Protein AF-A0A849XXN2-F1 (afdb_monomer_lite)

InterPro domains:
  IPR032237 CRISPR-associated endonuclease Cas9, PAM-interacting domain [PF16595] (24-196)

Structure (mmCIF, N/CA/C/O backbone):
data_AF-A0A849XXN2-F1
#
_entry.id   AF-A0A849XXN2-F1
#
loop_
_atom_site.group_PDB
_atom_site.id
_atom_site.type_symbol
_atom_site.label_atom_id
_atom_site.label_alt_id
_atom_site.label_comp_id
_atom_site.label_asym_id
_atom_site.label_entity_id
_atom_site.label_seq_id
_atom_site.pdbx_PDB_ins_code
_atom_site.Cartn_x
_atom_site.Cartn_y
_atom_site.Cartn_z
_atom_site.occupancy
_atom_site.B_iso_or_equiv
_atom_site.auth_seq_id
_atom_site.auth_comp_id
_atom_site.auth_asym_id
_atom_site.auth_atom_id
_atom_site.pdbx_PDB_model_num
ATOM 1 N N . MET A 1 1 ? 19.546 -16.921 -34.824 1.00 61.75 1 MET A N 1
ATOM 2 C CA . MET A 1 1 ? 19.049 -15.583 -34.427 1.00 61.75 1 MET A CA 1
ATOM 3 C C . MET A 1 1 ? 17.523 -15.488 -34.439 1.00 61.75 1 MET A C 1
ATOM 5 O O . MET A 1 1 ? 16.969 -14.993 -33.470 1.00 61.75 1 MET A O 1
ATOM 9 N N . GLU A 1 2 ? 16.822 -16.029 -35.441 1.00 82.00 2 GLU A N 1
ATOM 10 C CA . GLU A 1 2 ? 15.349 -15.945 -35.571 1.00 82.00 2 GLU A CA 1
ATOM 11 C C . GLU A 1 2 ? 14.544 -16.446 -34.351 1.00 82.00 2 GLU A C 1
ATOM 13 O O . GLU A 1 2 ? 13.592 -15.800 -33.917 1.00 82.00 2 GLU A O 1
ATOM 18 N N . ARG A 1 3 ? 14.968 -17.552 -33.721 1.00 85.38 3 ARG A N 1
ATOM 19 C CA . ARG A 1 3 ? 14.304 -18.099 -32.518 1.00 85.38 3 ARG A CA 1
ATOM 20 C C . ARG A 1 3 ? 14.292 -17.123 -31.336 1.00 85.38 3 ARG A C 1
ATOM 22 O O . ARG A 1 3 ? 13.335 -17.127 -30.570 1.00 85.38 3 ARG A O 1
ATOM 29 N N . ILE A 1 4 ? 15.331 -16.295 -31.203 1.00 85.06 4 ILE A N 1
ATOM 30 C CA . ILE A 1 4 ? 15.455 -15.312 -30.118 1.00 85.06 4 ILE A CA 1
ATOM 31 C C . ILE A 1 4 ? 14.491 -14.151 -30.367 1.00 85.06 4 ILE A C 1
ATOM 33 O O . ILE A 1 4 ? 13.692 -13.835 -29.492 1.00 85.06 4 ILE A O 1
ATOM 37 N N . TYR A 1 5 ? 14.478 -13.590 -31.581 1.00 83.44 5 TYR A N 1
ATOM 38 C CA . TYR A 1 5 ? 13.528 -12.533 -31.952 1.00 83.44 5 TYR A CA 1
ATOM 39 C C . TYR A 1 5 ? 12.073 -12.980 -31.791 1.00 83.44 5 TYR A C 1
ATOM 41 O O . TYR A 1 5 ? 11.246 -12.237 -31.267 1.00 83.44 5 TYR A O 1
ATOM 49 N N . ARG A 1 6 ? 11.768 -14.230 -32.157 1.00 84.31 6 ARG A N 1
ATOM 50 C CA . ARG A 1 6 ? 10.434 -14.803 -31.967 1.00 84.31 6 ARG A CA 1
ATOM 51 C C . ARG A 1 6 ? 10.048 -14.928 -30.491 1.00 84.31 6 ARG A C 1
ATOM 53 O O . ARG A 1 6 ? 8.906 -14.635 -30.152 1.00 84.31 6 ARG A O 1
ATOM 60 N N . ALA A 1 7 ? 10.975 -15.346 -29.627 1.00 85.06 7 ALA A N 1
ATOM 61 C CA . ALA A 1 7 ? 10.732 -15.442 -28.188 1.00 85.06 7 ALA A CA 1
ATOM 62 C C . ALA A 1 7 ? 10.530 -14.057 -27.547 1.00 85.06 7 ALA A C 1
ATOM 64 O O . ALA A 1 7 ? 9.624 -13.883 -26.736 1.00 85.06 7 ALA A O 1
ATOM 65 N N . CYS A 1 8 ? 11.312 -13.053 -27.960 1.00 81.25 8 CYS A N 1
ATOM 66 C CA . CYS A 1 8 ? 11.157 -1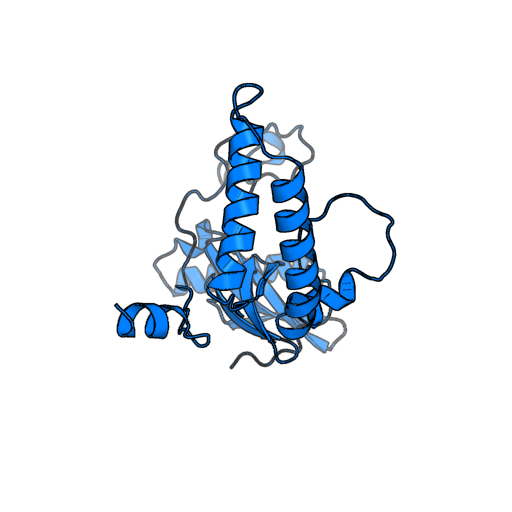1.668 -27.504 1.00 81.25 8 CYS A CA 1
ATOM 67 C C . CYS A 1 8 ? 9.832 -11.024 -27.951 1.00 81.25 8 CYS A C 1
ATOM 69 O O . CYS A 1 8 ? 9.369 -10.090 -27.306 1.00 81.25 8 CYS A O 1
ATOM 71 N N . GLY A 1 9 ? 9.206 -11.521 -29.023 1.00 82.81 9 GLY A N 1
ATOM 72 C CA . GLY A 1 9 ? 7.916 -11.035 -29.522 1.00 82.81 9 GLY A CA 1
ATOM 73 C C . GLY A 1 9 ? 6.676 -11.618 -28.827 1.00 82.81 9 GLY A C 1
ATOM 74 O O . GLY A 1 9 ? 5.551 -11.295 -29.217 1.00 82.81 9 GLY A O 1
ATOM 75 N N . TRP A 1 10 ? 6.824 -12.500 -27.833 1.00 86.44 10 TRP A N 1
ATOM 76 C CA . TRP A 1 10 ? 5.678 -13.082 -27.129 1.00 86.44 10 TRP A CA 1
ATOM 77 C C . TRP A 1 10 ? 4.970 -12.059 -26.237 1.00 86.44 10 TRP A C 1
ATOM 79 O O . TRP A 1 10 ? 5.531 -11.542 -25.278 1.00 86.44 10 TRP A O 1
ATOM 89 N N . LYS A 1 11 ? 3.686 -11.814 -26.524 1.00 82.62 11 LYS A N 1
ATOM 90 C CA . LYS A 1 11 ? 2.865 -10.814 -25.817 1.00 82.62 11 LYS A CA 1
ATOM 91 C C . LYS A 1 11 ? 2.275 -11.313 -24.492 1.00 82.62 11 LYS A C 1
ATOM 93 O O . LYS A 1 11 ? 1.879 -10.502 -23.663 1.00 82.62 11 LYS A O 1
ATOM 98 N N . ASN A 1 12 ? 2.184 -12.630 -24.294 1.00 82.56 12 ASN A N 1
ATOM 99 C CA . ASN A 1 12 ? 1.579 -13.233 -23.106 1.00 82.56 12 ASN A CA 1
ATOM 100 C C . ASN A 1 12 ? 2.657 -13.816 -22.186 1.00 82.56 12 ASN A C 1
ATOM 102 O O . ASN A 1 12 ? 2.921 -15.019 -22.193 1.00 82.56 12 ASN A O 1
ATOM 106 N N . LEU A 1 13 ? 3.313 -12.938 -21.430 1.00 84.06 13 LEU A N 1
ATOM 107 C CA . LEU A 1 13 ? 4.331 -13.316 -20.456 1.00 84.06 13 LEU A CA 1
ATOM 108 C C . LEU A 1 13 ? 3.699 -13.490 -19.075 1.00 84.06 13 LEU A C 1
ATOM 110 O O . LEU A 1 13 ? 2.887 -12.678 -18.627 1.00 84.06 13 LEU A O 1
ATOM 114 N N . ARG A 1 14 ? 4.106 -14.545 -18.365 1.00 84.06 14 ARG A N 1
ATOM 115 C CA . ARG A 1 14 ? 3.697 -14.749 -16.975 1.00 84.06 14 ARG A CA 1
ATOM 116 C C . ARG A 1 14 ? 4.481 -13.798 -16.080 1.00 84.06 14 ARG A C 1
ATOM 118 O O . ARG A 1 14 ? 5.618 -14.084 -15.718 1.00 84.06 14 ARG A O 1
ATOM 125 N N . VAL A 1 15 ? 3.847 -12.697 -15.690 1.00 84.88 15 VAL A N 1
ATOM 126 C CA . VAL A 1 15 ? 4.413 -11.751 -14.725 1.00 84.88 15 VAL A CA 1
ATOM 127 C C . VAL A 1 15 ? 3.694 -11.858 -13.394 1.00 84.88 15 VAL A C 1
ATOM 129 O O . VAL A 1 15 ? 2.468 -11.808 -13.311 1.00 84.88 15 VAL A O 1
ATOM 132 N N . THR A 1 16 ? 4.484 -12.027 -12.341 1.00 88.06 16 THR A N 1
ATOM 133 C CA . THR A 1 16 ? 4.011 -12.189 -10.969 1.00 88.06 16 THR A CA 1
ATOM 134 C C . THR A 1 16 ? 4.686 -11.172 -10.069 1.00 88.06 16 THR A C 1
ATOM 136 O O . THR A 1 16 ? 5.881 -10.918 -10.199 1.00 88.06 16 THR A O 1
ATOM 139 N N . TYR A 1 17 ? 3.930 -10.635 -9.117 1.00 88.88 17 TYR A N 1
ATOM 140 C CA . TYR A 1 17 ? 4.455 -9.764 -8.074 1.00 88.88 17 TYR A CA 1
ATOM 141 C C . TYR A 1 17 ? 4.550 -10.559 -6.780 1.00 88.88 17 TYR A C 1
ATOM 143 O O . TYR A 1 17 ? 3.561 -11.149 -6.347 1.00 88.88 17 TYR A O 1
ATOM 151 N N . ALA A 1 18 ? 5.731 -10.572 -6.165 1.00 92.69 18 ALA A N 1
ATOM 152 C CA . ALA A 1 18 ? 5.893 -11.178 -4.854 1.00 92.69 18 ALA A CA 1
ATOM 153 C C . ALA A 1 18 ? 5.044 -10.404 -3.837 1.00 92.69 18 ALA A C 1
ATOM 155 O O . ALA A 1 18 ? 5.127 -9.170 -3.759 1.00 92.69 18 ALA A O 1
ATOM 156 N N . ALA A 1 19 ? 4.211 -11.134 -3.098 1.00 93.62 19 ALA A N 1
ATOM 157 C CA . ALA A 1 19 ? 3.472 -10.595 -1.971 1.00 93.62 19 ALA A CA 1
ATOM 158 C C . ALA A 1 19 ? 4.397 -10.546 -0.753 1.00 93.62 19 ALA A C 1
ATOM 160 O O . ALA A 1 19 ? 5.114 -11.508 -0.487 1.00 93.62 19 ALA A O 1
ATOM 161 N N . PHE A 1 20 ? 4.409 -9.424 -0.042 1.00 91.69 20 PHE A N 1
ATOM 162 C CA . PHE A 1 20 ? 5.363 -9.210 1.043 1.00 91.69 20 PHE A CA 1
ATOM 163 C C . PHE A 1 20 ? 4.790 -8.325 2.147 1.00 91.69 20 PHE A C 1
ATOM 165 O O . PHE A 1 20 ? 3.720 -7.724 2.003 1.00 91.69 20 PHE A O 1
ATOM 172 N N . GLU A 1 21 ? 5.530 -8.251 3.247 1.00 89.31 21 GLU A N 1
ATOM 173 C CA . GLU A 1 21 ? 5.278 -7.338 4.357 1.00 89.31 21 GLU A CA 1
ATOM 174 C C . GLU A 1 21 ? 6.402 -6.323 4.434 1.00 89.31 21 GLU A C 1
ATOM 176 O O . GLU A 1 21 ? 7.573 -6.678 4.290 1.00 89.31 21 GLU A O 1
ATOM 181 N N . ASP A 1 22 ? 6.051 -5.061 4.665 1.00 84.31 22 ASP A N 1
ATOM 182 C CA . ASP A 1 22 ? 7.050 -4.037 4.934 1.00 84.31 22 ASP A CA 1
ATOM 183 C C . ASP A 1 22 ? 7.639 -4.297 6.334 1.00 84.31 22 ASP A C 1
ATOM 185 O O . ASP A 1 22 ? 7.056 -3.949 7.362 1.00 84.31 22 ASP A O 1
ATOM 189 N N . GLY A 1 23 ? 8.804 -4.944 6.371 1.00 77.94 23 GLY A N 1
ATOM 190 C CA . GLY A 1 23 ? 9.663 -5.013 7.549 1.00 77.94 23 GLY A CA 1
ATOM 191 C C . GLY A 1 23 ? 10.576 -3.788 7.599 1.00 77.94 23 GLY A C 1
ATOM 192 O O . GLY A 1 23 ? 11.178 -3.421 6.591 1.00 77.94 23 GLY A O 1
ATOM 193 N N . GLY A 1 24 ? 10.685 -3.128 8.752 1.00 82.88 24 GLY A N 1
ATOM 194 C CA . GLY A 1 24 ? 11.563 -1.968 8.894 1.00 82.88 24 GLY A CA 1
ATOM 195 C C . GLY A 1 24 ? 11.234 -1.087 10.093 1.00 82.88 24 GLY A C 1
ATOM 196 O O . GLY A 1 24 ? 10.637 -1.530 11.073 1.00 82.88 24 GLY A O 1
ATOM 197 N N . ALA A 1 25 ? 11.638 0.182 10.009 1.00 87.25 25 ALA A N 1
ATOM 198 C CA . ALA A 1 25 ? 11.369 1.175 11.044 1.00 87.25 25 ALA A CA 1
ATOM 199 C C . ALA A 1 25 ? 9.859 1.366 11.255 1.00 87.25 25 ALA A C 1
ATOM 201 O O . ALA A 1 25 ? 9.103 1.411 10.288 1.00 87.25 25 ALA A O 1
ATOM 202 N N . PHE A 1 26 ? 9.427 1.531 12.507 1.00 88.50 26 PHE A N 1
ATOM 203 C CA . PHE A 1 26 ? 8.009 1.698 12.865 1.00 88.50 26 PHE A CA 1
ATOM 204 C C . PHE A 1 26 ? 7.442 3.094 12.545 1.00 88.50 26 PHE A C 1
ATOM 206 O O . PHE A 1 26 ? 6.228 3.274 12.425 1.00 88.50 26 PHE A O 1
ATOM 213 N N . TRP A 1 27 ? 8.315 4.091 12.430 1.00 89.25 27 TRP A N 1
ATOM 214 C CA . TRP A 1 27 ? 7.989 5.489 12.145 1.00 89.25 27 TRP A CA 1
ATOM 215 C C . TRP A 1 27 ? 9.249 6.234 11.693 1.00 89.25 27 TRP A C 1
ATOM 217 O O . TRP A 1 27 ? 10.362 5.704 11.778 1.00 89.25 27 TRP A O 1
ATOM 227 N N . LYS A 1 28 ? 9.095 7.477 11.220 1.00 88.62 28 LYS A N 1
ATOM 228 C CA . LYS A 1 28 ? 10.251 8.344 10.948 1.00 88.62 28 LYS A CA 1
ATOM 229 C C . LYS A 1 28 ? 10.949 8.708 12.258 1.00 88.62 28 LYS A C 1
ATOM 231 O O . LYS A 1 28 ? 10.291 9.113 13.209 1.00 88.62 28 LYS A O 1
ATOM 236 N N . GLN A 1 29 ? 12.277 8.604 12.286 1.00 87.88 29 GLN A N 1
ATOM 237 C CA . GLN A 1 29 ? 13.087 8.822 13.495 1.00 87.88 29 GLN A CA 1
ATOM 238 C C . GLN A 1 29 ? 13.136 10.283 13.967 1.00 87.88 29 GLN A C 1
ATOM 240 O O . GLN A 1 29 ? 13.532 10.542 15.099 1.00 87.88 29 GLN A O 1
ATOM 245 N N . THR A 1 30 ? 12.739 11.242 13.129 1.00 89.62 30 THR A N 1
ATOM 246 C CA . THR A 1 30 ? 12.684 12.656 13.512 1.00 89.62 30 THR A CA 1
ATOM 247 C C . THR A 1 30 ? 11.649 12.867 14.617 1.00 89.62 30 THR A C 1
ATOM 249 O O . THR A 1 30 ? 10.472 12.547 14.439 1.00 89.62 30 THR A O 1
ATOM 252 N N . ILE A 1 31 ? 12.100 13.417 15.745 1.00 88.12 31 ILE A N 1
ATOM 253 C CA . ILE A 1 31 ? 11.241 13.802 16.865 1.00 88.12 31 ILE A CA 1
ATOM 254 C C . ILE A 1 31 ? 10.740 15.220 16.613 1.00 88.12 31 ILE A C 1
ATOM 256 O O . ILE A 1 31 ? 11.531 16.137 16.395 1.00 88.12 31 ILE A O 1
ATOM 260 N N . TYR A 1 32 ? 9.426 15.388 16.660 1.00 90.44 32 TYR A N 1
ATOM 261 C CA . TYR A 1 32 ? 8.759 16.664 16.453 1.00 90.44 32 TYR A CA 1
ATOM 262 C C . TYR A 1 32 ? 8.313 17.272 17.776 1.00 90.44 32 TYR A C 1
ATOM 264 O O . TYR A 1 32 ? 7.981 16.564 18.728 1.00 90.44 32 TYR A O 1
ATOM 272 N N . SER A 1 33 ? 8.296 18.604 17.818 1.00 88.00 33 SER A N 1
ATOM 273 C CA . SER A 1 33 ? 7.833 19.360 18.978 1.00 88.00 33 SER A CA 1
ATOM 274 C C . SER A 1 33 ? 6.319 19.191 19.173 1.00 88.00 33 SER A C 1
ATOM 276 O O . SER A 1 33 ? 5.580 19.218 18.189 1.00 88.00 33 SER A O 1
ATOM 278 N N . PRO A 1 34 ? 5.822 19.137 20.421 1.00 87.00 34 PRO A N 1
ATOM 279 C CA . PRO A 1 34 ? 4.383 19.108 20.709 1.00 87.00 34 PRO A CA 1
ATOM 280 C C . PRO A 1 34 ? 3.631 20.359 20.230 1.00 87.00 34 PRO A C 1
ATOM 282 O O . PRO A 1 34 ? 2.408 20.359 20.139 1.00 87.00 34 PRO A O 1
ATOM 285 N N . ARG A 1 35 ? 4.355 21.440 19.910 1.00 83.38 35 ARG A N 1
ATOM 286 C CA . ARG A 1 35 ? 3.777 22.669 19.345 1.00 83.38 35 ARG A CA 1
ATOM 287 C C . ARG A 1 35 ? 3.309 22.496 17.898 1.00 83.38 35 ARG A C 1
ATOM 289 O O . ARG A 1 35 ? 2.549 23.328 17.402 1.00 83.38 35 ARG A O 1
ATOM 296 N N . GLU A 1 36 ? 3.757 21.452 17.205 1.00 77.88 36 GLU A N 1
ATOM 297 C CA . GLU A 1 36 ? 3.281 21.155 15.860 1.00 77.88 36 GLU A CA 1
ATOM 298 C C . GLU A 1 36 ? 1.873 20.550 15.890 1.00 77.88 36 GLU A C 1
ATOM 300 O O . GLU A 1 36 ? 1.585 19.628 16.645 1.00 77.88 36 GLU A O 1
ATOM 305 N N . LYS A 1 37 ? 0.985 21.024 15.006 1.00 68.69 37 LYS A N 1
ATOM 306 C CA . LYS A 1 37 ? -0.427 20.592 14.928 1.00 68.69 37 LYS A CA 1
ATOM 307 C C . LYS A 1 37 ? -0.627 19.198 14.302 1.00 68.69 37 LYS A C 1
ATOM 309 O O . LYS A 1 37 ? -1.672 18.936 13.705 1.00 68.69 37 LYS A O 1
ATOM 314 N N . SER A 1 38 ? 0.366 18.316 14.362 1.00 73.75 38 SER A N 1
ATOM 315 C CA . SER A 1 38 ? 0.310 16.992 13.737 1.00 73.75 38 SER A CA 1
ATOM 316 C C . SER A 1 38 ? -0.062 15.903 14.753 1.00 73.75 38 SER A C 1
ATOM 318 O O . SER A 1 38 ? 0.146 16.046 15.954 1.00 73.75 38 SER A O 1
ATOM 320 N N . LYS A 1 39 ? -0.663 14.799 14.283 1.00 80.75 39 LYS A N 1
ATOM 321 C CA . LYS A 1 39 ? -0.890 13.618 15.131 1.00 80.75 39 LYS A CA 1
ATOM 322 C C . LYS A 1 39 ? 0.451 12.926 15.366 1.00 80.75 39 LYS A C 1
ATOM 324 O O . LYS A 1 39 ? 0.938 12.230 14.474 1.00 80.75 39 LYS A O 1
ATOM 329 N N . LEU A 1 40 ? 1.021 13.139 16.547 1.00 86.00 40 LEU A N 1
ATOM 330 C CA . LEU A 1 40 ? 2.298 12.568 16.960 1.00 86.00 40 LEU A CA 1
ATOM 331 C C . LEU A 1 40 ? 2.101 11.253 17.718 1.00 86.00 40 LEU A C 1
ATOM 333 O O . LEU A 1 40 ? 1.127 11.062 18.444 1.00 86.00 40 LEU A O 1
ATOM 337 N N . ILE A 1 41 ? 3.046 10.340 17.530 1.00 86.50 41 ILE A N 1
ATOM 338 C CA . ILE A 1 41 ? 3.144 9.074 18.253 1.00 86.50 41 ILE A CA 1
ATOM 339 C C . ILE A 1 41 ? 4.050 9.313 19.456 1.00 86.50 41 ILE A C 1
ATOM 341 O O . ILE A 1 41 ? 5.188 9.753 19.287 1.00 86.50 41 ILE A O 1
ATOM 345 N N . ALA A 1 42 ? 3.557 9.015 20.655 1.00 86.81 42 ALA A N 1
ATOM 346 C CA . ALA A 1 42 ? 4.312 9.186 21.891 1.00 86.81 42 ALA A CA 1
ATOM 347 C C . ALA A 1 42 ? 5.642 8.414 21.859 1.00 86.81 42 ALA A C 1
ATOM 349 O O . ALA A 1 42 ? 5.701 7.258 21.436 1.00 86.81 42 ALA A O 1
ATOM 350 N N . THR A 1 43 ? 6.710 9.053 22.340 1.00 86.69 43 THR A N 1
ATOM 351 C CA . THR A 1 43 ? 8.056 8.458 22.382 1.00 86.69 43 THR A CA 1
ATOM 352 C C . THR A 1 43 ? 8.123 7.257 23.325 1.00 86.69 43 THR A C 1
ATOM 354 O O . THR A 1 43 ? 8.860 6.306 23.069 1.00 86.69 43 THR A O 1
ATOM 357 N N . LYS A 1 44 ? 7.365 7.307 24.426 1.00 86.94 44 LYS A N 1
ATOM 358 C CA . LYS A 1 44 ? 7.240 6.247 25.433 1.00 86.94 44 LYS A CA 1
ATOM 359 C C . LYS A 1 44 ? 5.827 6.251 26.016 1.00 86.94 44 LYS A C 1
ATOM 361 O O . LYS A 1 44 ? 5.127 7.253 25.916 1.00 86.94 44 LYS A O 1
ATOM 366 N N . SER A 1 45 ? 5.423 5.156 26.656 1.00 83.00 45 SER A N 1
ATOM 367 C CA . SER A 1 45 ? 4.093 5.023 27.271 1.00 83.00 45 SER A CA 1
ATOM 368 C C . SER A 1 45 ? 3.841 6.008 28.418 1.00 83.00 45 SER A C 1
ATOM 370 O O . SER A 1 45 ? 2.706 6.424 28.613 1.00 83.00 45 SER A O 1
ATOM 372 N N . ASP A 1 46 ? 4.883 6.395 29.157 1.00 90.19 46 ASP A N 1
ATOM 373 C CA . ASP A 1 46 ? 4.844 7.368 30.259 1.00 90.19 46 ASP A CA 1
ATOM 374 C C . ASP A 1 46 ? 4.921 8.830 29.786 1.00 90.19 46 ASP A C 1
ATOM 376 O O . ASP A 1 46 ? 4.742 9.749 30.582 1.00 90.19 46 ASP A O 1
ATOM 380 N N . ARG A 1 47 ? 5.199 9.067 28.496 1.00 87.69 47 ARG A N 1
ATOM 381 C CA . ARG A 1 47 ? 5.444 10.405 27.943 1.00 87.69 47 ARG A CA 1
ATOM 382 C C . ARG A 1 47 ? 4.411 10.746 26.872 1.00 87.69 47 ARG A C 1
ATOM 384 O O . ARG A 1 47 ? 4.625 10.397 25.708 1.00 87.69 47 ARG A O 1
ATOM 391 N N . PRO A 1 48 ? 3.314 11.433 27.240 1.00 86.31 48 PRO A N 1
ATOM 392 C CA . PRO A 1 48 ? 2.278 11.815 26.291 1.00 86.31 48 PRO A CA 1
ATOM 393 C C . PRO A 1 48 ? 2.830 12.763 25.222 1.00 86.31 48 PRO A C 1
ATOM 395 O O . PRO A 1 48 ? 3.647 13.650 25.504 1.00 86.31 48 PRO A O 1
ATOM 398 N N . ALA A 1 49 ? 2.370 12.572 23.986 1.00 87.38 49 ALA A N 1
ATOM 399 C CA . ALA A 1 49 ? 2.877 13.311 22.836 1.00 87.38 49 ALA A CA 1
ATOM 400 C C . ALA A 1 49 ? 2.480 14.793 22.867 1.00 87.38 49 ALA A C 1
ATOM 402 O O . ALA A 1 49 ? 3.163 15.623 22.277 1.00 87.38 49 ALA A O 1
ATOM 403 N N . GLU A 1 50 ? 1.414 15.137 23.591 1.00 86.94 50 GLU A N 1
ATOM 404 C CA . GLU A 1 50 ? 0.916 16.503 23.753 1.00 86.94 50 GLU A CA 1
ATOM 405 C C . GLU A 1 50 ? 1.875 17.395 24.557 1.00 86.94 50 GLU A C 1
ATOM 407 O O . GLU A 1 50 ? 1.892 18.607 24.361 1.00 86.94 50 GLU A O 1
ATOM 412 N N . ILE A 1 51 ? 2.681 16.807 25.451 1.00 88.31 51 ILE A N 1
ATOM 413 C CA . ILE A 1 51 ? 3.604 17.541 26.336 1.00 88.31 51 ILE A CA 1
ATOM 414 C C . ILE A 1 51 ? 5.050 17.413 25.860 1.00 88.31 51 ILE A C 1
ATOM 416 O O . ILE A 1 51 ? 5.810 18.377 25.934 1.00 88.31 51 ILE A O 1
ATOM 420 N N . TYR A 1 52 ? 5.436 16.232 25.371 1.00 88.19 52 TYR A N 1
ATOM 421 C CA . TYR A 1 52 ? 6.827 15.911 25.031 1.00 88.19 52 TYR A CA 1
ATOM 422 C C . TYR A 1 52 ? 7.095 15.820 23.528 1.00 88.19 52 TYR A C 1
ATOM 424 O O . TYR A 1 52 ? 8.245 15.657 23.123 1.00 88.19 52 TYR A O 1
ATOM 432 N N . GLY A 1 53 ? 6.058 15.938 22.699 1.00 89.56 53 GLY A N 1
ATOM 433 C CA . GLY A 1 53 ? 6.165 15.695 21.270 1.00 89.56 53 GLY A CA 1
ATOM 434 C C . GLY A 1 53 ? 6.302 14.211 20.964 1.00 89.56 53 GLY A C 1
ATOM 435 O O . GLY A 1 53 ? 6.020 13.345 21.795 1.00 89.56 53 GLY A O 1
ATOM 436 N N . GLY A 1 54 ? 6.731 13.896 19.749 1.00 91.00 54 GLY A N 1
ATOM 437 C CA . GL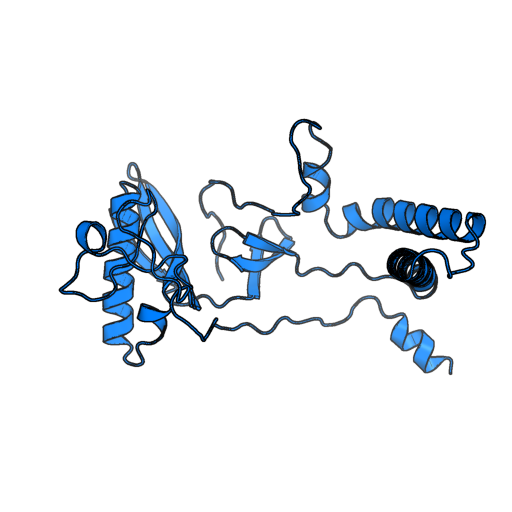Y A 1 54 ? 6.785 12.506 19.336 1.00 91.00 54 GLY A CA 1
ATOM 438 C C . GLY A 1 54 ? 7.172 12.299 17.888 1.00 91.00 54 GLY A C 1
ATOM 439 O O . GLY A 1 54 ? 7.635 13.205 17.196 1.00 91.00 54 GLY A O 1
ATOM 440 N N . TYR A 1 55 ? 6.974 11.070 17.438 1.00 90.38 55 TYR A N 1
ATOM 441 C CA . TYR A 1 55 ? 7.292 10.659 16.083 1.00 90.38 55 TYR A CA 1
ATOM 442 C C . TYR A 1 55 ? 6.125 10.904 15.136 1.00 90.38 55 TYR A C 1
ATOM 444 O O . TYR A 1 55 ? 4.959 10.914 15.532 1.00 90.38 55 TYR A O 1
ATOM 452 N N . SER A 1 56 ? 6.440 11.050 13.853 1.00 86.06 56 SER A N 1
ATOM 453 C CA . SER A 1 56 ? 5.443 11.149 12.791 1.00 86.06 56 SER A CA 1
ATOM 454 C C . SER A 1 56 ? 5.564 9.985 11.810 1.00 86.06 56 SER A C 1
ATOM 456 O O . SER A 1 56 ? 6.532 9.223 11.818 1.00 86.06 56 SER A O 1
ATOM 458 N N . SER A 1 57 ? 4.587 9.882 10.906 1.00 83.38 57 SER A N 1
ATOM 459 C CA . SER A 1 57 ? 4.614 8.942 9.777 1.00 83.38 57 SER A CA 1
ATOM 460 C C . SER A 1 57 ? 4.724 7.475 10.214 1.00 83.38 57 SER A C 1
ATOM 462 O O . SER A 1 57 ? 5.727 6.817 9.943 1.00 83.38 57 SER A O 1
ATOM 464 N N . GLN A 1 58 ? 3.682 6.969 10.882 1.00 86.06 58 GLN A N 1
ATOM 465 C CA . GLN A 1 58 ? 3.564 5.546 11.212 1.00 86.06 58 GLN A CA 1
ATOM 466 C C . GLN A 1 58 ? 3.728 4.687 9.953 1.00 86.06 58 GLN A C 1
ATOM 468 O O . GLN A 1 58 ? 3.100 4.960 8.927 1.00 86.06 58 GLN A O 1
ATOM 473 N N . THR A 1 59 ? 4.560 3.654 10.040 1.00 88.38 59 THR A N 1
ATOM 474 C CA . THR A 1 59 ? 4.706 2.659 8.979 1.00 88.38 59 THR A CA 1
ATOM 475 C C . THR A 1 59 ? 3.759 1.489 9.217 1.00 88.38 59 THR A C 1
ATOM 477 O O . THR A 1 59 ? 3.410 1.138 10.351 1.00 88.38 59 THR A O 1
ATOM 480 N N . PHE A 1 60 ? 3.325 0.885 8.118 1.00 89.94 60 PHE A N 1
ATOM 481 C CA . PHE A 1 60 ? 2.389 -0.228 8.122 1.00 89.94 60 PHE A CA 1
ATOM 482 C C . PHE A 1 60 ? 3.040 -1.417 7.431 1.00 89.94 60 PHE A C 1
ATOM 484 O O . PHE A 1 60 ? 3.610 -1.242 6.359 1.00 89.94 60 PHE A O 1
ATOM 491 N N . ALA A 1 61 ? 2.962 -2.597 8.043 1.00 91.19 61 ALA A N 1
ATOM 492 C CA . ALA A 1 61 ? 3.620 -3.797 7.528 1.00 91.19 61 ALA A CA 1
ATOM 493 C C . ALA A 1 61 ? 2.756 -4.523 6.490 1.00 91.19 61 ALA A C 1
ATOM 495 O O . ALA A 1 61 ? 3.224 -4.926 5.426 1.00 91.19 61 ALA A O 1
ATOM 496 N N . ASN A 1 62 ? 1.476 -4.689 6.808 1.00 92.25 62 ASN A N 1
ATOM 497 C CA . ASN A 1 62 ? 0.485 -5.392 6.006 1.00 92.25 62 ASN A CA 1
ATOM 498 C C . ASN A 1 62 ? -0.904 -4.767 6.231 1.00 92.25 62 ASN A C 1
ATOM 500 O O . ASN A 1 62 ? -1.043 -3.723 6.876 1.00 92.25 62 ASN A O 1
ATOM 504 N N . PHE A 1 63 ? -1.937 -5.373 5.657 1.00 94.12 63 PHE A N 1
ATOM 505 C CA . PHE A 1 63 ? -3.318 -4.910 5.739 1.00 94.12 63 PHE A CA 1
ATOM 506 C C . PHE A 1 63 ? -4.222 -5.966 6.366 1.00 94.12 63 PHE A C 1
ATOM 508 O O . PHE A 1 63 ? -3.864 -7.139 6.466 1.00 94.12 63 PHE A O 1
ATOM 515 N N . PHE A 1 64 ? -5.420 -5.551 6.755 1.00 94.94 64 PHE A N 1
ATOM 516 C CA . PHE A 1 64 ? -6.445 -6.428 7.301 1.00 94.94 64 PHE A CA 1
ATOM 517 C C . PHE A 1 64 ? -7.843 -5.940 6.908 1.00 94.94 64 PHE A C 1
ATOM 519 O O . PHE A 1 64 ? -8.046 -4.781 6.533 1.00 94.94 64 PHE A O 1
ATOM 526 N N . VAL A 1 65 ? -8.819 -6.840 6.993 1.00 94.50 65 VAL A N 1
ATOM 527 C CA . VAL A 1 65 ? -10.230 -6.569 6.701 1.00 94.50 65 VAL A CA 1
ATOM 528 C C . VAL A 1 65 ? -11.046 -6.812 7.956 1.00 94.50 65 VAL A C 1
ATOM 530 O O . VAL A 1 65 ? -10.968 -7.885 8.560 1.00 94.50 65 VAL A O 1
ATOM 533 N N . TYR A 1 66 ? -11.859 -5.832 8.332 1.00 94.69 66 TYR A N 1
ATOM 534 C CA . TYR A 1 66 ? -12.733 -5.912 9.495 1.00 94.69 66 TYR A CA 1
ATOM 535 C C . TYR A 1 66 ? -14.154 -5.471 9.160 1.00 94.69 66 TYR A C 1
ATOM 537 O O . TYR A 1 66 ? -14.394 -4.693 8.240 1.00 94.69 66 TYR A O 1
ATOM 545 N N . GLU A 1 67 ? -15.108 -6.002 9.908 1.00 94.62 67 GLU A N 1
ATOM 546 C CA . GLU A 1 67 ? -16.529 -5.752 9.743 1.00 94.62 67 GLU A CA 1
ATOM 547 C C . GLU A 1 67 ? -17.002 -4.729 10.776 1.00 94.62 67 GLU A C 1
ATOM 549 O O . GLU A 1 67 ? -16.705 -4.818 11.974 1.00 94.62 67 GLU A O 1
ATOM 554 N N . VAL A 1 68 ? -17.765 -3.752 10.299 1.00 95.31 68 VAL A N 1
ATOM 555 C CA . VAL A 1 68 ? -18.377 -2.705 11.112 1.00 95.31 68 VAL A CA 1
ATOM 556 C C . VAL A 1 68 ? -19.861 -2.604 10.811 1.00 95.31 68 VAL A C 1
ATOM 558 O O . VAL A 1 68 ? -20.324 -2.909 9.717 1.00 95.31 68 VAL A O 1
ATOM 561 N N . MET A 1 69 ? -20.623 -2.127 11.783 1.00 92.44 69 MET A N 1
ATOM 562 C CA . MET A 1 69 ? -22.031 -1.814 11.636 1.00 92.44 69 MET A CA 1
ATOM 563 C C . MET A 1 69 ? -22.197 -0.297 11.564 1.00 92.44 69 MET A C 1
ATOM 565 O O . MET A 1 69 ? -21.864 0.432 12.505 1.00 92.44 69 MET A O 1
ATOM 569 N N . LYS A 1 70 ? -22.746 0.170 10.443 1.00 90.81 70 LYS A N 1
ATOM 570 C CA . LYS A 1 70 ? -23.068 1.574 10.187 1.00 90.81 70 LYS A CA 1
ATOM 571 C C . LYS A 1 70 ? -24.545 1.682 9.845 1.00 90.81 70 LYS A C 1
ATOM 573 O O . LYS A 1 70 ? -24.998 1.068 8.888 1.00 90.81 70 LYS A O 1
ATOM 578 N N . LYS A 1 71 ? -25.308 2.458 10.624 1.00 87.38 71 LYS A N 1
ATOM 579 C CA . LYS A 1 71 ? -26.760 2.647 10.414 1.00 87.38 71 LYS A CA 1
ATOM 580 C C . LYS A 1 71 ? -27.517 1.317 10.202 1.00 87.38 71 LYS A C 1
ATOM 582 O O . LYS A 1 71 ? -28.320 1.203 9.288 1.00 87.38 71 LYS A O 1
ATOM 587 N N . LYS A 1 72 ? -27.237 0.312 11.044 1.00 87.38 72 LYS A N 1
ATOM 588 C CA . LYS A 1 72 ? -27.801 -1.058 10.991 1.00 87.38 72 LYS A CA 1
ATOM 589 C C . LYS A 1 72 ? -27.379 -1.927 9.791 1.00 87.38 72 LYS A C 1
ATOM 591 O O . LYS A 1 72 ? -27.793 -3.077 9.729 1.00 87.38 72 LYS A O 1
ATOM 596 N N . VAL A 1 73 ? -26.516 -1.441 8.899 1.00 92.12 73 VAL A N 1
ATOM 597 C CA . VAL A 1 73 ? -25.959 -2.226 7.786 1.00 92.12 73 VAL A CA 1
ATOM 598 C C . VAL A 1 73 ? -24.532 -2.654 8.123 1.00 92.12 73 VAL A C 1
ATOM 600 O O . VAL A 1 73 ? -23.738 -1.851 8.624 1.00 92.12 73 VAL A O 1
ATOM 603 N N . LYS A 1 74 ? -24.206 -3.926 7.869 1.00 92.31 74 LYS A N 1
ATOM 604 C CA . LYS A 1 74 ? -22.840 -4.446 7.996 1.00 92.31 74 LYS A CA 1
ATOM 605 C C . LYS A 1 74 ? -22.019 -4.001 6.786 1.00 92.31 74 LYS A C 1
ATOM 607 O O . LYS A 1 74 ? -22.466 -4.133 5.653 1.00 92.31 74 LYS A O 1
ATOM 612 N N . GLN A 1 75 ? -20.843 -3.440 7.029 1.00 92.44 75 GLN A N 1
ATOM 613 C CA . GLN A 1 75 ? -19.912 -2.981 6.003 1.00 92.44 75 GLN A CA 1
ATOM 614 C C . GLN A 1 75 ? -18.520 -3.527 6.299 1.00 92.44 75 GLN A C 1
ATOM 616 O O . GLN A 1 75 ? -18.093 -3.569 7.454 1.00 92.44 75 GLN A O 1
ATOM 621 N N . LEU A 1 76 ? -17.793 -3.896 5.249 1.00 92.06 76 LEU A N 1
ATOM 622 C CA . LEU A 1 76 ? -16.383 -4.241 5.351 1.00 92.06 76 LEU A CA 1
ATOM 623 C C . LEU A 1 76 ? -15.526 -2.979 5.250 1.00 92.06 76 LEU A C 1
ATOM 625 O O . LEU A 1 76 ? -15.785 -2.069 4.456 1.00 92.06 76 LEU A O 1
ATOM 629 N N . ARG A 1 77 ? -14.491 -2.930 6.080 1.00 91.94 77 ARG A N 1
ATOM 630 C CA . ARG A 1 77 ? -13.480 -1.882 6.114 1.00 91.94 77 ARG A CA 1
ATOM 631 C C . ARG A 1 77 ? -12.114 -2.504 5.881 1.00 91.94 77 ARG A C 1
ATOM 633 O O . ARG A 1 77 ? -11.826 -3.604 6.350 1.00 91.94 77 ARG A O 1
ATOM 640 N N . PHE A 1 78 ? -11.287 -1.764 5.158 1.00 91.69 78 PHE A N 1
ATOM 641 C CA . PHE A 1 78 ? -9.899 -2.102 4.894 1.00 91.69 78 PHE A CA 1
ATOM 642 C C . PHE A 1 78 ? -9.013 -1.232 5.783 1.00 91.69 78 PHE A C 1
ATOM 644 O O . PHE A 1 78 ? -9.182 -0.013 5.799 1.00 91.69 78 PHE A O 1
ATOM 651 N N . GLY A 1 79 ? -8.120 -1.855 6.546 1.00 91.62 79 GLY A N 1
ATOM 652 C CA . GLY A 1 79 ? -7.212 -1.171 7.460 1.00 91.62 79 GLY A CA 1
ATOM 653 C C . GLY A 1 79 ? -5.765 -1.577 7.219 1.00 91.62 79 GLY A C 1
ATOM 654 O O . GLY A 1 79 ? -5.483 -2.677 6.746 1.00 91.62 79 GLY A O 1
ATOM 655 N N . ALA A 1 80 ? -4.842 -0.683 7.553 1.00 92.19 80 ALA A N 1
ATOM 656 C CA . ALA A 1 80 ? -3.416 -0.968 7.555 1.00 92.19 80 ALA A CA 1
ATOM 657 C C . ALA A 1 80 ? -2.971 -1.352 8.971 1.00 92.19 80 ALA A C 1
ATOM 659 O O . ALA A 1 80 ? -3.395 -0.729 9.943 1.00 92.19 80 ALA A O 1
ATOM 660 N N . VAL A 1 81 ? -2.141 -2.383 9.097 1.00 92.69 81 VAL A N 1
ATOM 661 C CA . VAL A 1 81 ? -1.631 -2.857 10.386 1.00 92.69 81 VAL A CA 1
ATOM 662 C C . VAL A 1 81 ? -0.322 -2.132 10.693 1.00 92.69 81 VAL A C 1
ATOM 664 O O . VAL A 1 81 ? 0.634 -2.241 9.916 1.00 92.69 81 VAL A O 1
ATOM 667 N N . PRO A 1 82 ? -0.237 -1.394 11.813 1.00 90.88 82 PRO A N 1
ATOM 668 C CA . PRO A 1 82 ? 1.008 -0.789 12.257 1.00 90.88 82 PRO A CA 1
ATOM 669 C C . PRO A 1 82 ? 2.132 -1.816 12.386 1.00 90.88 82 PRO A C 1
ATOM 671 O O . PRO A 1 82 ? 1.933 -2.887 12.963 1.00 90.88 82 PRO A O 1
ATOM 674 N N . ALA A 1 83 ? 3.337 -1.461 11.940 1.00 89.81 83 ALA A N 1
ATOM 675 C CA . ALA A 1 83 ? 4.499 -2.349 12.028 1.00 89.81 83 ALA A CA 1
ATOM 676 C C . ALA A 1 83 ? 4.809 -2.799 13.475 1.00 89.81 83 ALA A C 1
ATOM 678 O O . ALA A 1 83 ? 5.266 -3.916 13.697 1.00 89.81 83 ALA A O 1
ATOM 679 N N . ALA A 1 84 ? 4.477 -1.974 14.475 1.00 86.94 84 ALA A N 1
ATOM 680 C CA . ALA A 1 84 ? 4.617 -2.312 15.895 1.00 86.94 84 ALA A CA 1
ATOM 681 C C . ALA A 1 84 ? 3.668 -3.430 16.382 1.00 86.94 84 ALA A C 1
ATOM 683 O O . ALA A 1 84 ? 3.991 -4.120 17.347 1.00 86.94 84 ALA A O 1
ATOM 684 N N . ILE A 1 85 ? 2.503 -3.601 15.743 1.00 90.00 85 ILE A N 1
ATOM 685 C CA . ILE A 1 85 ? 1.585 -4.722 16.012 1.00 90.00 85 ILE A CA 1
ATOM 686 C C . ILE A 1 85 ? 2.046 -5.947 15.221 1.00 90.00 85 ILE A C 1
ATOM 688 O O . ILE A 1 85 ? 2.128 -7.037 15.774 1.00 90.00 85 ILE A O 1
ATOM 692 N N . ALA A 1 86 ? 2.411 -5.760 13.950 1.00 88.56 86 ALA A N 1
ATOM 693 C CA . ALA A 1 86 ? 2.870 -6.843 13.081 1.00 88.56 86 ALA A CA 1
ATOM 694 C C . ALA A 1 86 ? 4.186 -7.501 13.536 1.00 88.56 86 ALA A C 1
ATOM 696 O O . ALA A 1 86 ? 4.446 -8.641 13.172 1.00 88.56 86 ALA A O 1
ATOM 697 N N . SER A 1 87 ? 5.004 -6.818 14.344 1.00 86.81 87 SER A N 1
ATOM 698 C CA . SER A 1 87 ? 6.245 -7.374 14.899 1.00 86.81 87 SER A CA 1
ATOM 699 C C . SER A 1 87 ? 6.033 -8.372 16.042 1.00 86.81 87 SER A C 1
ATOM 701 O O . SER A 1 87 ? 6.994 -8.999 16.489 1.00 86.81 87 SER A O 1
ATOM 703 N N . LYS A 1 88 ? 4.802 -8.526 16.546 1.00 87.75 88 LYS A N 1
ATOM 704 C CA . LYS A 1 88 ? 4.492 -9.506 17.591 1.00 87.75 88 LYS A CA 1
ATOM 705 C C . LYS A 1 88 ? 4.499 -10.911 16.992 1.00 87.75 88 LYS A C 1
ATOM 707 O O . LYS A 1 88 ? 3.714 -11.209 16.100 1.00 87.75 88 LYS A O 1
ATOM 712 N N . SER A 1 89 ? 5.399 -11.757 17.492 1.00 80.62 89 SER A N 1
ATOM 713 C CA . SER A 1 89 ? 5.545 -13.151 17.059 1.00 80.62 89 SER A CA 1
ATOM 714 C C . SER A 1 89 ? 4.437 -14.058 17.593 1.00 80.62 89 SER A C 1
ATOM 716 O O . SER A 1 89 ? 4.072 -15.020 16.926 1.00 80.62 89 SER A O 1
ATOM 718 N N . ASP A 1 90 ? 3.914 -13.748 18.780 1.00 91.38 90 ASP A N 1
ATOM 719 C CA . ASP A 1 90 ? 2.846 -14.508 19.422 1.00 91.38 90 ASP A CA 1
ATOM 720 C C . ASP A 1 90 ? 1.480 -14.239 18.751 1.00 91.38 90 ASP A C 1
ATOM 722 O O . ASP A 1 90 ? 1.031 -13.084 18.738 1.00 91.38 90 ASP A O 1
ATOM 726 N N . PRO A 1 91 ? 0.805 -15.267 18.195 1.00 86.69 91 PRO A N 1
ATOM 727 C CA . PRO A 1 91 ? -0.460 -15.096 17.481 1.00 86.69 91 PRO A CA 1
ATOM 728 C C . PRO A 1 91 ? -1.600 -14.546 18.343 1.00 86.69 91 PRO A C 1
ATOM 730 O O . PRO A 1 91 ? -2.395 -13.739 17.855 1.00 86.69 91 PRO A O 1
ATOM 733 N N . ASP A 1 92 ? -1.683 -14.942 19.614 1.00 89.94 92 ASP A N 1
ATOM 734 C CA . ASP A 1 92 ? -2.769 -14.526 20.508 1.00 89.94 92 ASP A CA 1
ATOM 735 C C . ASP A 1 92 ? -2.632 -13.047 20.872 1.00 89.94 92 ASP A C 1
ATOM 737 O O . ASP A 1 92 ? -3.580 -12.265 20.736 1.00 89.94 92 ASP A O 1
ATOM 741 N N . THR A 1 93 ? -1.413 -12.628 21.213 1.00 90.38 93 THR A N 1
ATOM 742 C CA . THR A 1 93 ? -1.065 -11.223 21.438 1.00 90.38 93 THR A CA 1
ATOM 743 C C . THR A 1 93 ? -1.300 -10.386 20.182 1.00 90.38 93 THR A C 1
ATOM 745 O O . THR A 1 93 ? -1.848 -9.283 20.269 1.00 90.38 93 THR A O 1
ATOM 748 N N . TYR A 1 94 ? -0.915 -10.895 19.007 1.00 90.12 94 TYR A N 1
ATOM 749 C CA . TYR A 1 94 ? -1.141 -10.217 17.732 1.00 90.12 94 TYR A CA 1
ATOM 750 C C . TYR A 1 94 ? -2.635 -9.985 17.478 1.00 90.12 94 TYR A C 1
ATOM 752 O O . TYR A 1 94 ? -3.045 -8.852 17.215 1.00 90.12 94 TYR A O 1
ATOM 760 N N . ASN A 1 95 ? -3.457 -11.029 17.608 1.00 91.00 95 ASN A N 1
ATOM 761 C CA . ASN A 1 95 ? -4.894 -10.954 17.356 1.00 91.00 95 ASN A CA 1
ATOM 762 C C . ASN A 1 95 ? -5.598 -10.013 18.341 1.00 91.00 95 ASN A C 1
ATOM 764 O O . ASN A 1 95 ? -6.392 -9.171 17.916 1.00 91.00 95 ASN A O 1
ATOM 768 N N . ALA A 1 96 ? -5.259 -10.086 19.632 1.00 92.25 96 ALA A N 1
ATOM 769 C CA . ALA A 1 96 ? -5.812 -9.196 20.651 1.00 92.25 96 ALA A CA 1
ATOM 770 C C . ALA A 1 96 ? -5.468 -7.721 20.372 1.00 92.25 96 ALA A C 1
ATOM 772 O O . ALA A 1 96 ? -6.346 -6.853 20.382 1.00 92.25 96 ALA A O 1
ATOM 773 N N . MET A 1 97 ? -4.202 -7.431 20.048 1.00 92.81 97 MET A N 1
ATOM 774 C CA . MET A 1 97 ? -3.744 -6.079 19.706 1.00 92.81 97 MET A CA 1
ATOM 775 C C . MET A 1 97 ? -4.395 -5.557 18.422 1.00 92.81 97 MET A C 1
ATOM 777 O O . MET A 1 97 ? -4.795 -4.390 18.357 1.00 92.81 97 MET A O 1
ATOM 781 N N . LEU A 1 98 ? -4.538 -6.412 17.407 1.00 94.06 98 LEU A N 1
ATOM 782 C CA . LEU A 1 98 ? -5.193 -6.063 16.151 1.00 94.06 98 LEU A CA 1
ATOM 783 C C . LEU A 1 98 ? -6.679 -5.752 16.362 1.00 94.06 98 LEU A C 1
ATOM 785 O O . LEU A 1 98 ? -7.194 -4.791 15.790 1.00 94.06 98 LEU A O 1
ATOM 789 N N . GLU A 1 99 ? -7.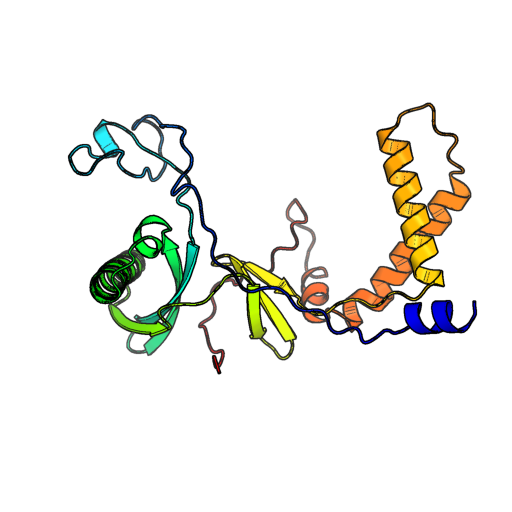367 -6.510 17.215 1.00 94.31 99 GLU A N 1
ATOM 790 C CA . GLU A 1 99 ? -8.770 -6.266 17.541 1.00 94.31 99 GLU A CA 1
ATOM 791 C C . GLU A 1 99 ? -8.960 -4.955 18.313 1.00 94.31 99 GLU A C 1
ATOM 793 O O . GLU A 1 99 ? -9.828 -4.147 17.961 1.00 94.31 99 GLU A O 1
ATOM 798 N N . MET A 1 100 ? -8.120 -4.690 19.319 1.00 94.12 100 MET A N 1
ATOM 799 C CA . MET A 1 100 ? -8.116 -3.408 20.032 1.00 94.12 100 MET A CA 1
ATOM 800 C C . MET A 1 100 ? -7.892 -2.236 19.070 1.00 94.12 100 MET A C 1
ATOM 802 O O . MET A 1 100 ? -8.602 -1.226 19.132 1.00 94.12 100 MET A O 1
ATOM 806 N N . TYR A 1 101 ? -6.950 -2.389 18.138 1.00 93.31 101 TYR A N 1
ATOM 807 C CA . TYR A 1 101 ? -6.671 -1.392 17.114 1.00 93.31 101 TYR A CA 1
ATOM 808 C C . TYR A 1 101 ? -7.868 -1.179 16.171 1.00 93.31 101 TYR A C 1
ATOM 810 O O . TYR A 1 101 ? -8.287 -0.039 15.950 1.00 93.31 101 TYR A O 1
ATOM 818 N N . ALA A 1 102 ? -8.496 -2.254 15.687 1.00 94.19 102 ALA A N 1
ATOM 819 C CA . ALA A 1 102 ? -9.682 -2.194 14.832 1.00 94.19 102 ALA A CA 1
ATOM 820 C C . ALA A 1 102 ? -10.872 -1.508 15.527 1.00 94.19 102 ALA A C 1
ATOM 822 O O . ALA A 1 102 ? -11.566 -0.683 14.922 1.00 94.19 102 ALA A O 1
ATOM 823 N N . ARG A 1 103 ? -11.079 -1.782 16.821 1.00 94.75 103 ARG A N 1
ATOM 824 C CA . ARG A 1 103 ? -12.079 -1.095 17.657 1.00 94.75 103 ARG A CA 1
ATOM 825 C C . ARG A 1 103 ? -11.781 0.404 17.771 1.00 94.75 103 ARG A C 1
ATOM 827 O O . ARG A 1 103 ? -12.704 1.212 17.663 1.00 94.75 103 ARG A O 1
ATOM 834 N N . GLY A 1 104 ? -10.511 0.787 17.929 1.00 93.12 104 GLY A N 1
ATOM 835 C CA . GLY A 1 104 ? -10.068 2.186 17.945 1.00 93.12 104 GLY A CA 1
ATOM 836 C C . GLY A 1 104 ? -10.328 2.924 16.625 1.00 93.12 104 GLY A C 1
ATOM 837 O O . GLY A 1 104 ? -10.830 4.056 16.626 1.00 93.12 104 GLY A O 1
ATOM 838 N N . LEU A 1 105 ? -10.068 2.264 15.493 1.00 91.06 105 LEU A N 1
ATOM 839 C CA . LEU A 1 105 ? -10.389 2.790 14.163 1.00 91.06 105 LEU A CA 1
ATOM 840 C C . LEU A 1 105 ? -11.901 2.976 13.979 1.00 91.06 105 LEU A C 1
ATOM 842 O O . LEU A 1 105 ? -12.344 4.049 13.565 1.00 91.06 105 LEU A O 1
ATOM 846 N N . ALA A 1 106 ? -12.704 1.973 14.346 1.00 91.94 106 ALA A N 1
ATOM 847 C CA . ALA A 1 106 ? -14.163 2.043 14.266 1.00 91.94 106 ALA A CA 1
ATOM 848 C C . ALA A 1 106 ? -14.735 3.169 15.147 1.00 91.94 106 ALA A C 1
ATOM 850 O O . ALA A 1 106 ? -15.573 3.946 14.689 1.00 91.94 106 ALA A O 1
ATOM 851 N N . LYS A 1 107 ? -14.218 3.336 16.374 1.00 93.06 107 LYS A N 1
ATOM 852 C CA . LYS A 1 107 ? -14.611 4.423 17.285 1.00 93.06 107 LYS A CA 1
ATOM 853 C C . LYS A 1 107 ? -14.322 5.799 16.684 1.00 93.06 107 LYS A C 1
ATOM 855 O O . LYS A 1 107 ? -15.181 6.677 16.726 1.00 93.06 107 LYS A O 1
ATOM 860 N N . THR A 1 108 ? -13.148 5.970 16.075 1.00 90.44 108 THR A N 1
ATOM 861 C CA . THR A 1 108 ? -12.759 7.216 15.390 1.00 90.44 108 THR A CA 1
ATOM 862 C C . THR A 1 108 ? -13.676 7.514 14.198 1.00 90.44 108 THR A C 1
ATOM 864 O O . THR A 1 108 ? -14.036 8.665 13.964 1.00 90.44 108 THR A O 1
ATOM 867 N N . ALA A 1 109 ? -14.111 6.475 13.480 1.00 88.00 109 ALA A N 1
ATOM 868 C CA . ALA A 1 109 ? -15.066 6.569 12.376 1.00 88.00 109 ALA A CA 1
ATOM 869 C C . ALA A 1 109 ? -16.540 6.696 12.822 1.00 88.00 109 ALA A C 1
ATOM 871 O O . ALA A 1 109 ? -17.413 6.852 11.967 1.00 88.00 109 ALA A O 1
ATOM 872 N N . LYS A 1 110 ? -16.828 6.658 14.134 1.00 91.38 110 LYS A N 1
ATOM 873 C CA . LYS A 1 110 ? -18.184 6.616 14.719 1.00 91.38 110 LYS A CA 1
ATOM 874 C C . LYS A 1 110 ? -19.013 5.412 14.238 1.00 91.38 110 LYS A C 1
ATOM 876 O O . LYS A 1 110 ? -20.212 5.522 13.991 1.00 91.38 110 LYS A O 1
ATOM 881 N N . GLU A 1 111 ? -18.369 4.257 14.100 1.00 92.56 111 GLU A N 1
ATOM 882 C CA . GLU A 1 111 ? -18.960 2.994 13.642 1.00 92.56 111 GLU A CA 1
ATOM 883 C C . GLU A 1 111 ? -18.812 1.913 14.725 1.00 92.56 111 GLU A C 1
ATOM 885 O O . GLU A 1 111 ? -17.883 1.948 15.534 1.00 92.56 111 GLU A O 1
ATOM 890 N N . LYS A 1 112 ? -19.734 0.941 14.770 1.00 93.38 112 LYS A N 1
ATOM 891 C CA . LYS A 1 112 ? -19.669 -0.150 15.753 1.00 93.38 112 LYS A CA 1
ATOM 892 C C . LYS A 1 112 ? -18.868 -1.313 15.175 1.00 93.38 112 LYS A C 1
ATOM 894 O O . LYS A 1 112 ? -19.273 -1.892 14.174 1.00 93.38 112 LYS A O 1
ATOM 899 N N . PHE A 1 113 ? -17.756 -1.668 15.808 1.00 94.81 113 PHE A N 1
ATOM 900 C CA . PHE A 1 113 ? -16.978 -2.852 15.440 1.00 94.81 113 PHE A CA 1
ATOM 901 C C . PHE A 1 113 ? -17.789 -4.144 15.646 1.00 94.81 113 PHE A C 1
ATOM 903 O O . PHE A 1 113 ? -18.511 -4.263 16.639 1.00 94.81 113 PHE A O 1
ATOM 910 N N . VAL A 1 114 ? -17.661 -5.094 14.713 1.00 94.56 114 VAL A N 1
ATOM 911 C CA . VAL A 1 114 ? -18.300 -6.418 14.780 1.00 94.56 114 VAL A CA 1
ATOM 912 C C . VAL A 1 114 ? -17.249 -7.510 14.964 1.00 94.56 114 VAL A C 1
ATOM 914 O O . VAL A 1 114 ? -17.266 -8.187 15.987 1.00 94.56 114 VAL A O 1
ATOM 917 N N . ARG A 1 115 ? -16.348 -7.685 13.988 1.00 94.38 115 ARG A N 1
ATOM 918 C CA . ARG A 1 115 ? -15.291 -8.711 14.003 1.00 94.38 115 ARG A CA 1
ATOM 919 C C . ARG A 1 115 ? -14.193 -8.409 12.986 1.00 94.38 115 ARG A C 1
ATOM 921 O O . ARG A 1 115 ? -14.394 -7.612 12.072 1.00 94.38 115 ARG A O 1
ATOM 928 N N . ILE A 1 116 ? -13.063 -9.100 13.092 1.00 94.38 116 ILE A N 1
ATOM 929 C CA . ILE A 1 116 ? -12.063 -9.166 12.019 1.00 94.38 116 ILE A CA 1
ATOM 930 C C . ILE A 1 116 ? -12.472 -10.285 11.055 1.00 94.38 116 ILE A C 1
ATOM 932 O O . ILE A 1 116 ? -12.805 -11.384 11.487 1.00 94.38 116 ILE A O 1
ATOM 936 N N . VAL A 1 117 ? -12.476 -9.998 9.753 1.00 94.00 117 VAL A N 1
ATOM 937 C CA . VAL A 1 117 ? -12.812 -10.973 8.700 1.00 94.00 117 VAL A CA 1
ATOM 938 C C . VAL A 1 117 ? -11.549 -11.618 8.148 1.00 94.00 117 VAL A C 1
ATOM 940 O O . VAL A 1 117 ? -11.500 -12.830 7.967 1.00 94.00 117 VAL A O 1
ATOM 943 N N . ARG A 1 118 ? -10.506 -10.816 7.907 1.00 92.38 118 ARG A N 1
ATOM 944 C CA . ARG A 1 118 ? -9.204 -11.303 7.446 1.00 92.38 118 ARG A CA 1
ATOM 945 C C . ARG A 1 118 ? -8.106 -10.543 8.168 1.00 92.38 118 ARG A C 1
ATOM 947 O O . ARG A 1 118 ? -7.930 -9.353 7.929 1.00 92.38 118 ARG A O 1
ATOM 954 N N . ALA A 1 119 ? -7.384 -11.230 9.049 1.00 90.69 119 ALA A N 1
ATOM 955 C CA . ALA A 1 119 ? -6.362 -10.608 9.890 1.00 90.69 119 ALA A CA 1
ATOM 956 C C . ALA A 1 119 ? -5.112 -10.185 9.103 1.00 90.69 119 ALA A C 1
ATOM 958 O O . ALA A 1 119 ? -4.447 -9.232 9.487 1.00 90.69 119 ALA A O 1
ATOM 959 N N . ARG A 1 120 ? -4.813 -10.870 7.989 1.00 91.50 120 ARG A N 1
ATOM 960 C CA . ARG A 1 120 ? -3.568 -10.679 7.240 1.00 91.50 120 ARG A CA 1
ATOM 961 C C . ARG A 1 120 ? -3.804 -10.644 5.733 1.00 91.50 120 ARG A C 1
ATOM 963 O O . ARG A 1 120 ? -4.261 -11.618 5.135 1.00 91.50 120 ARG A O 1
ATOM 970 N N . VAL A 1 121 ? -3.476 -9.508 5.129 1.00 92.81 121 VAL A N 1
ATOM 971 C CA . VAL A 1 121 ? -3.486 -9.245 3.688 1.00 92.81 121 VAL A CA 1
ATOM 972 C C . VAL A 1 121 ? -2.163 -8.576 3.331 1.00 92.81 121 VAL A C 1
ATOM 974 O O . VAL A 1 121 ? -1.867 -7.472 3.783 1.00 92.81 121 VAL A O 1
ATOM 977 N N . LEU A 1 122 ? -1.346 -9.258 2.535 1.00 93.38 122 LEU A N 1
ATOM 978 C CA . LEU A 1 122 ? -0.001 -8.802 2.198 1.00 93.38 122 LEU A CA 1
ATOM 979 C C . LEU A 1 122 ? -0.030 -7.662 1.176 1.00 93.38 122 LEU A C 1
ATOM 981 O O . LEU A 1 122 ? -0.965 -7.534 0.375 1.00 93.38 122 LEU A O 1
ATOM 985 N N . LYS A 1 123 ? 1.038 -6.871 1.142 1.00 91.38 123 LYS A N 1
ATOM 986 C CA . LYS A 1 123 ? 1.271 -5.927 0.050 1.00 91.38 123 LYS A CA 1
ATOM 987 C C . LYS A 1 123 ? 1.519 -6.701 -1.240 1.00 91.38 123 LYS A C 1
ATOM 989 O O . LYS A 1 123 ? 1.992 -7.832 -1.213 1.00 91.38 123 LYS A O 1
ATOM 994 N N . ASN A 1 124 ? 1.158 -6.103 -2.370 1.00 92.62 124 ASN A N 1
ATOM 995 C CA . ASN A 1 124 ? 1.103 -6.720 -3.695 1.00 92.62 124 ASN A CA 1
ATOM 996 C C . ASN A 1 124 ? 0.132 -7.901 -3.850 1.00 92.62 124 ASN A C 1
ATOM 998 O O . ASN A 1 124 ? 0.103 -8.498 -4.925 1.00 92.62 124 ASN A O 1
ATOM 1002 N N . THR A 1 125 ? -0.699 -8.212 -2.848 1.00 92.50 125 THR A N 1
ATOM 1003 C CA . THR A 1 125 ? -1.772 -9.200 -3.028 1.00 92.50 125 THR A CA 1
ATOM 1004 C C . THR A 1 125 ? -2.667 -8.767 -4.185 1.00 92.50 125 THR A C 1
ATOM 1006 O O . THR A 1 125 ? -3.067 -7.600 -4.266 1.00 92.50 125 THR A O 1
ATOM 1009 N N . MET A 1 126 ? -2.943 -9.705 -5.089 1.00 91.38 126 MET A N 1
ATOM 1010 C CA . MET A 1 126 ? -3.789 -9.463 -6.247 1.00 91.38 126 MET A CA 1
ATOM 1011 C C . MET A 1 126 ? -5.262 -9.528 -5.845 1.00 91.38 126 MET A C 1
ATOM 1013 O O . MET A 1 126 ? -5.678 -10.436 -5.133 1.00 91.38 126 MET A O 1
ATOM 1017 N N . ILE A 1 127 ? -6.034 -8.561 -6.319 1.00 88.56 127 ILE A N 1
ATOM 1018 C CA . ILE A 1 127 ? -7.478 -8.465 -6.150 1.00 88.56 127 ILE A CA 1
ATOM 1019 C C . ILE A 1 127 ? -8.121 -8.226 -7.509 1.00 88.56 127 ILE A C 1
ATOM 1021 O O . ILE A 1 127 ? -7.514 -7.625 -8.398 1.00 88.56 127 ILE A O 1
ATOM 1025 N N . GLU A 1 128 ? -9.356 -8.677 -7.658 1.00 86.88 128 GLU A N 1
ATOM 1026 C CA . GLU A 1 128 ? -10.170 -8.380 -8.826 1.00 86.88 128 GLU A CA 1
ATOM 1027 C C . GLU A 1 128 ? -11.212 -7.330 -8.454 1.00 86.88 128 GLU A C 1
ATOM 1029 O O . GLU A 1 128 ? -11.950 -7.487 -7.484 1.00 86.88 128 GLU A O 1
ATOM 1034 N N . LEU A 1 129 ? -11.238 -6.229 -9.199 1.00 81.00 129 LEU A N 1
ATOM 1035 C CA . LEU A 1 129 ? -12.209 -5.156 -9.035 1.00 81.00 129 LEU A CA 1
ATOM 1036 C C . LEU A 1 129 ? -12.737 -4.792 -10.416 1.00 81.00 129 LEU A C 1
ATOM 1038 O O . LEU A 1 129 ? -11.956 -4.511 -11.322 1.00 81.00 129 LEU A O 1
ATOM 1042 N N . TYR A 1 130 ? -14.060 -4.766 -10.574 1.00 80.19 130 TYR A N 1
ATOM 1043 C CA . TYR A 1 130 ? -14.708 -4.381 -11.834 1.00 80.19 130 TYR A CA 1
ATOM 1044 C C . TYR A 1 130 ? -14.257 -5.217 -13.054 1.00 80.19 130 TYR A C 1
ATOM 1046 O O . TYR A 1 130 ? -14.186 -4.690 -14.162 1.00 80.19 130 TYR A O 1
ATOM 1054 N N . GLY A 1 131 ? -13.919 -6.497 -12.851 1.00 80.25 131 GLY A N 1
ATOM 1055 C CA . GLY A 1 131 ? -13.408 -7.391 -13.902 1.00 80.25 131 GLY A CA 1
ATOM 1056 C C . GLY A 1 131 ? -11.944 -7.151 -14.299 1.00 80.25 131 GLY A C 1
ATOM 1057 O O . GLY A 1 131 ? -11.455 -7.752 -15.253 1.00 80.25 131 GLY A O 1
ATOM 1058 N N . GLU A 1 132 ? -11.224 -6.277 -13.587 1.00 82.62 132 GLU A N 1
ATOM 1059 C CA . GLU A 1 132 ? -9.796 -6.021 -13.782 1.00 82.62 132 GLU A CA 1
ATOM 1060 C C . GLU A 1 132 ? -8.976 -6.461 -12.565 1.00 82.62 132 GLU A C 1
ATOM 1062 O O . GLU A 1 132 ? -9.426 -6.414 -11.419 1.00 82.62 132 GLU A O 1
ATOM 1067 N N . ARG A 1 133 ? -7.725 -6.862 -12.815 1.00 86.44 133 ARG A N 1
ATOM 1068 C CA . ARG A 1 133 ? -6.794 -7.294 -11.768 1.00 86.44 133 ARG A CA 1
ATOM 1069 C C . ARG A 1 133 ? -5.906 -6.149 -11.309 1.00 86.44 133 ARG A C 1
ATOM 1071 O O . ARG A 1 133 ? -5.159 -5.557 -12.096 1.00 86.44 133 ARG A O 1
ATOM 1078 N N . PHE A 1 134 ? -5.914 -5.921 -10.006 1.00 89.00 134 PHE A N 1
ATOM 1079 C CA . PHE A 1 134 ? -5.078 -4.946 -9.327 1.00 89.00 134 PHE A CA 1
ATOM 1080 C C . PHE A 1 134 ? -4.240 -5.613 -8.248 1.00 89.00 134 PHE A C 1
ATOM 1082 O O . PHE A 1 134 ? -4.579 -6.676 -7.745 1.00 89.00 134 PHE A O 1
ATOM 1089 N N . ARG A 1 135 ? -3.148 -4.965 -7.860 1.00 90.06 135 ARG A N 1
ATOM 1090 C CA . ARG A 1 135 ? -2.363 -5.311 -6.680 1.00 90.06 135 ARG A CA 1
ATOM 1091 C C . ARG A 1 135 ? -2.521 -4.230 -5.625 1.00 90.06 135 ARG A C 1
ATOM 1093 O O . ARG A 1 135 ? -2.520 -3.037 -5.943 1.00 90.06 135 ARG A O 1
ATOM 1100 N N . ILE A 1 136 ? -2.626 -4.641 -4.370 1.00 89.88 136 ILE A N 1
ATOM 1101 C CA . ILE A 1 136 ? -2.705 -3.722 -3.234 1.00 89.88 136 ILE A CA 1
ATOM 1102 C C . ILE A 1 136 ? -1.326 -3.108 -2.996 1.00 89.88 136 ILE A C 1
ATOM 1104 O O . ILE A 1 136 ? -0.352 -3.828 -2.793 1.00 89.88 136 ILE A O 1
ATOM 1108 N N . ALA A 1 137 ? -1.230 -1.782 -2.996 1.00 86.50 137 ALA A N 1
ATOM 1109 C CA . ALA A 1 137 ? 0.029 -1.084 -2.734 1.00 86.50 137 ALA A CA 1
ATOM 1110 C C . ALA A 1 137 ? 0.021 -0.276 -1.439 1.00 86.50 137 ALA A C 1
ATOM 1112 O O . ALA A 1 137 ? 1.067 -0.090 -0.822 1.00 86.50 137 ALA A O 1
ATOM 1113 N N . GLY A 1 138 ? -1.151 0.198 -1.032 1.00 84.69 138 GLY A N 1
ATOM 1114 C CA . GLY A 1 138 ? -1.362 0.987 0.171 1.00 84.69 138 GLY A CA 1
ATOM 1115 C C . GLY A 1 138 ? -2.817 0.898 0.616 1.00 84.69 138 GLY A C 1
ATOM 1116 O O . GLY A 1 138 ? -3.664 0.396 -0.117 1.00 84.69 138 GLY A O 1
ATOM 1117 N N . GLU A 1 139 ? -3.129 1.470 1.777 1.00 82.94 139 GLU A N 1
ATOM 1118 C CA . GLU A 1 139 ? -4.483 1.437 2.358 1.00 82.94 139 GLU A CA 1
ATOM 1119 C C . GLU A 1 139 ? -5.561 1.974 1.396 1.00 82.94 139 GLU A C 1
ATOM 1121 O O . GLU A 1 139 ? -6.675 1.467 1.335 1.00 82.94 139 GLU A O 1
ATOM 1126 N N . LYS A 1 140 ? -5.216 3.001 0.611 1.00 85.38 140 LYS A N 1
ATOM 1127 C CA . LYS A 1 140 ? -6.120 3.666 -0.345 1.00 85.38 140 LYS A CA 1
ATOM 1128 C C . LYS A 1 140 ? -5.589 3.634 -1.777 1.00 85.38 140 LYS A C 1
ATOM 1130 O O . LYS A 1 140 ? -5.969 4.478 -2.589 1.00 85.38 140 LYS A O 1
ATOM 1135 N N . GLN A 1 141 ? -4.641 2.738 -2.059 1.00 83.25 141 GLN A N 1
ATOM 1136 C CA . GLN A 1 141 ? -3.892 2.723 -3.313 1.00 83.25 141 GLN A CA 1
ATOM 1137 C C . GLN A 1 141 ? -3.753 1.304 -3.853 1.00 83.25 141 GLN A C 1
ATOM 1139 O O . GLN A 1 141 ? -3.261 0.401 -3.173 1.00 83.25 141 GLN A O 1
ATOM 1144 N N . VAL A 1 142 ? -4.128 1.148 -5.116 1.00 86.94 142 VAL A N 1
ATOM 1145 C CA . VAL A 1 142 ? -3.985 -0.085 -5.886 1.00 86.94 142 VAL A CA 1
ATOM 1146 C C . VAL A 1 142 ? -3.296 0.228 -7.210 1.00 86.94 142 VAL A C 1
ATOM 1148 O O . VAL A 1 142 ? -3.434 1.335 -7.736 1.00 86.94 142 VAL A O 1
ATOM 1151 N N . TYR A 1 143 ? -2.558 -0.737 -7.750 1.00 85.62 143 TYR A N 1
ATOM 1152 C CA . TYR A 1 143 ? -1.925 -0.623 -9.065 1.00 85.62 143 TYR A CA 1
ATOM 1153 C C . TYR A 1 143 ? -2.438 -1.704 -10.007 1.00 85.62 143 TYR A C 1
ATOM 1155 O O . TYR A 1 143 ? -2.697 -2.815 -9.547 1.00 85.62 143 TYR A O 1
ATOM 1163 N N . PRO A 1 144 ? -2.577 -1.419 -11.310 1.00 85.75 144 PRO A N 1
ATOM 1164 C CA . PRO A 1 144 ? -2.937 -2.448 -12.274 1.00 85.75 144 PRO A CA 1
ATOM 1165 C C . PRO A 1 144 ? -1.853 -3.532 -12.324 1.00 85.75 144 PRO A C 1
ATOM 1167 O O . PRO A 1 144 ? -0.663 -3.246 -12.177 1.00 85.75 144 PRO A O 1
ATOM 1170 N N . VAL A 1 145 ? -2.276 -4.779 -12.526 1.00 86.81 145 VAL A N 1
ATOM 1171 C CA . VAL A 1 145 ? -1.365 -5.921 -12.742 1.00 86.81 145 VAL A CA 1
ATOM 1172 C C . VAL A 1 145 ? -1.130 -6.165 -14.229 1.00 86.81 145 VAL A C 1
ATOM 1174 O O . VAL A 1 145 ? -0.081 -6.678 -14.613 1.00 86.81 145 VAL A O 1
ATOM 1177 N N . ARG A 1 146 ? -2.102 -5.803 -15.074 1.00 82.44 146 ARG A N 1
ATOM 1178 C CA . ARG A 1 146 ? -2.014 -6.016 -16.518 1.00 82.44 146 ARG A CA 1
ATOM 1179 C C . ARG A 1 146 ? -0.799 -5.284 -17.079 1.00 82.44 146 ARG A C 1
ATOM 1181 O O . ARG A 1 146 ? -0.560 -4.125 -16.740 1.00 82.44 146 ARG A O 1
ATOM 1188 N N . GLN A 1 147 ? -0.061 -5.959 -17.947 1.00 83.12 147 GLN A N 1
ATOM 1189 C CA . GLN A 1 147 ? 1.007 -5.350 -18.724 1.00 83.12 147 GLN A CA 1
ATOM 1190 C C . GLN A 1 147 ? 0.468 -4.890 -20.071 1.00 83.12 147 GLN A C 1
ATOM 1192 O O . GLN A 1 147 ? -0.434 -5.518 -20.624 1.00 83.12 147 GLN A O 1
ATOM 1197 N N . MET A 1 148 ? 1.039 -3.811 -20.590 1.00 85.44 148 MET A N 1
ATOM 1198 C CA . MET A 1 148 ? 0.846 -3.396 -21.970 1.00 85.44 148 MET A CA 1
ATOM 1199 C C . MET A 1 148 ? 1.984 -4.000 -22.798 1.00 85.44 148 MET A C 1
ATOM 1201 O O . MET A 1 148 ? 3.113 -3.518 -22.692 1.00 85.44 148 MET A O 1
ATOM 1205 N N . PRO A 1 149 ? 1.739 -5.076 -23.564 1.00 85.25 149 PRO A N 1
ATOM 1206 C CA . PRO A 1 149 ? 2.780 -5.664 -24.390 1.00 85.25 149 PRO A CA 1
ATOM 1207 C C . PRO A 1 149 ? 3.117 -4.710 -25.537 1.00 85.25 149 PRO A C 1
ATOM 1209 O O . PRO A 1 149 ? 2.226 -4.304 -26.288 1.00 85.25 149 PRO A O 1
ATOM 1212 N N . LEU A 1 150 ? 4.402 -4.391 -25.664 1.00 85.88 150 LEU A N 1
ATOM 1213 C CA . LEU A 1 150 ? 4.952 -3.654 -26.794 1.00 85.88 150 LEU A CA 1
ATOM 1214 C C . LEU A 1 150 ? 5.610 -4.628 -27.769 1.00 85.88 150 LEU A C 1
ATOM 1216 O O . LEU A 1 150 ? 6.276 -5.579 -27.355 1.00 85.88 150 LEU A O 1
ATOM 1220 N N . ALA A 1 151 ? 5.398 -4.406 -29.058 1.00 85.75 151 ALA A N 1
ATOM 1221 C CA . ALA A 1 151 ? 6.125 -5.088 -30.113 1.00 85.75 151 ALA A CA 1
ATOM 1222 C C . ALA A 1 151 ? 7.578 -4.577 -30.195 1.00 85.75 151 ALA A C 1
ATOM 1224 O O . ALA A 1 151 ? 7.962 -3.590 -29.566 1.00 85.75 151 ALA A O 1
ATOM 1225 N N . ILE A 1 152 ? 8.429 -5.309 -30.915 1.00 82.88 152 ILE A N 1
ATOM 1226 C CA . ILE A 1 152 ? 9.872 -5.029 -30.953 1.00 82.88 152 ILE A CA 1
ATOM 1227 C C . ILE A 1 152 ? 10.152 -3.689 -31.649 1.00 82.88 152 ILE A C 1
ATOM 1229 O O . ILE A 1 152 ? 10.975 -2.919 -31.169 1.00 82.88 152 ILE A O 1
ATOM 1233 N N . ASP A 1 153 ? 9.444 -3.404 -32.739 1.00 83.69 153 ASP A N 1
ATOM 1234 C CA . ASP A 1 153 ? 9.416 -2.121 -33.451 1.00 83.69 153 ASP A CA 1
ATOM 1235 C C . ASP A 1 153 ? 8.949 -0.971 -32.545 1.00 83.69 153 ASP A C 1
ATOM 1237 O O . ASP A 1 153 ? 9.618 0.055 -32.443 1.00 83.69 153 ASP A O 1
ATOM 1241 N N . GLU A 1 154 ? 7.871 -1.183 -31.792 1.00 87.00 154 GLU A N 1
ATOM 1242 C CA . GLU A 1 154 ? 7.349 -0.223 -30.811 1.00 87.00 154 GLU A CA 1
ATOM 1243 C C . GLU A 1 154 ? 8.363 0.087 -29.692 1.00 87.00 154 GLU A C 1
ATOM 1245 O O . GLU A 1 154 ? 8.436 1.212 -29.192 1.00 87.00 154 GLU A O 1
ATOM 1250 N N . MET A 1 155 ? 9.200 -0.887 -29.321 1.00 84.25 155 MET A N 1
ATOM 1251 C CA . MET A 1 155 ? 10.274 -0.699 -28.342 1.00 84.25 155 MET A CA 1
ATOM 1252 C C . MET A 1 155 ? 11.359 0.274 -28.835 1.00 84.25 155 MET A C 1
ATOM 1254 O O . MET A 1 155 ? 11.994 0.949 -28.022 1.00 84.25 155 MET A O 1
ATOM 1258 N N . TYR A 1 156 ? 11.577 0.389 -30.152 1.00 82.75 156 TYR A N 1
ATOM 1259 C CA . TYR A 1 156 ? 12.532 1.360 -30.700 1.00 82.75 156 TYR A CA 1
ATOM 1260 C C . TYR A 1 156 ? 12.056 2.805 -30.518 1.00 82.75 156 TYR A C 1
ATOM 1262 O O . TYR A 1 156 ? 12.893 3.674 -30.273 1.00 82.75 156 TYR A O 1
ATOM 1270 N N . LEU A 1 157 ? 10.740 3.056 -30.557 1.00 82.88 157 LEU A N 1
ATOM 1271 C CA . LEU A 1 157 ? 10.172 4.375 -30.249 1.00 82.88 157 LEU A CA 1
ATOM 1272 C C . LEU A 1 157 ? 10.480 4.771 -28.800 1.00 82.88 157 LEU A C 1
ATOM 1274 O O . LEU A 1 157 ? 10.941 5.883 -28.540 1.00 82.88 157 LEU A O 1
ATOM 1278 N N . LEU A 1 158 ? 10.318 3.831 -27.861 1.00 82.31 158 LEU A N 1
ATOM 1279 C CA . LEU A 1 158 ? 10.646 4.052 -26.450 1.00 82.31 158 LEU A CA 1
ATOM 1280 C C . LEU A 1 158 ? 12.138 4.355 -26.254 1.00 82.31 158 LEU A C 1
ATOM 1282 O O . LEU A 1 158 ? 12.487 5.288 -25.534 1.00 82.31 158 LEU A O 1
ATOM 1286 N N . LYS A 1 159 ? 13.018 3.617 -26.941 1.00 81.38 159 LYS A N 1
ATOM 1287 C CA . LYS A 1 159 ? 14.467 3.854 -26.898 1.00 81.38 159 LYS A CA 1
ATOM 1288 C C . LYS A 1 159 ? 14.839 5.251 -27.410 1.00 81.38 159 LYS A C 1
ATOM 1290 O O . LYS A 1 159 ? 15.734 5.883 -26.853 1.00 81.38 159 LYS A O 1
ATOM 1295 N N . GLY A 1 160 ? 14.133 5.745 -28.430 1.00 77.19 160 GLY A N 1
ATOM 1296 C CA . GLY A 1 160 ? 14.248 7.128 -28.898 1.00 77.19 160 G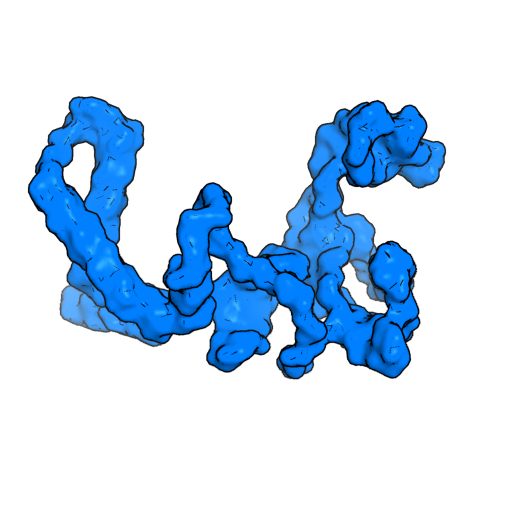LY A CA 1
ATOM 1297 C C . GLY A 1 160 ? 13.924 8.134 -27.788 1.00 77.19 160 GLY A C 1
ATOM 1298 O O . GLY A 1 160 ? 14.724 9.025 -27.501 1.00 77.19 160 GLY A O 1
ATOM 1299 N N . VAL A 1 161 ? 12.806 7.937 -27.083 1.00 78.94 161 VAL A N 1
ATOM 1300 C CA . VAL A 1 161 ? 12.415 8.764 -25.923 1.00 78.94 161 VAL A CA 1
ATOM 1301 C C . VAL A 1 161 ? 13.459 8.719 -24.802 1.00 78.94 161 VAL A C 1
ATOM 1303 O O . VAL A 1 161 ? 13.813 9.763 -24.256 1.00 78.94 161 VAL A O 1
ATOM 1306 N N . GLU A 1 162 ? 14.014 7.549 -24.482 1.00 80.44 162 GLU A N 1
ATOM 1307 C CA . GLU A 1 162 ? 15.075 7.422 -23.472 1.00 80.44 162 GLU A CA 1
ATOM 1308 C C . GLU A 1 162 ? 16.327 8.225 -23.838 1.00 80.44 162 GLU A C 1
ATOM 1310 O O . GLU A 1 162 ? 16.879 8.927 -22.986 1.00 80.44 162 GLU A O 1
ATOM 1315 N N . THR A 1 163 ? 16.755 8.179 -25.104 1.00 77.88 163 THR A N 1
ATOM 1316 C CA . THR A 1 163 ? 17.899 8.977 -25.569 1.00 77.88 163 THR A CA 1
ATOM 1317 C C . THR A 1 163 ? 17.651 10.479 -25.457 1.00 77.88 163 THR A C 1
ATOM 1319 O O . THR A 1 163 ? 18.568 11.215 -25.097 1.00 77.88 163 THR A O 1
ATOM 1322 N N . ILE A 1 164 ? 16.414 10.931 -25.677 1.00 75.50 164 ILE A N 1
ATOM 1323 C CA . ILE A 1 164 ? 16.024 12.339 -25.522 1.00 75.50 164 ILE A CA 1
ATOM 1324 C C . ILE A 1 164 ? 16.115 12.764 -24.054 1.00 75.50 164 ILE A C 1
ATOM 1326 O O . ILE A 1 164 ? 16.704 13.798 -23.740 1.00 75.50 164 ILE A O 1
ATOM 1330 N N . VAL A 1 165 ? 15.581 11.949 -23.140 1.00 78.12 165 VAL A N 1
ATOM 1331 C CA . VAL A 1 165 ? 15.642 12.216 -21.694 1.00 78.12 165 VAL A CA 1
ATOM 1332 C C . VAL A 1 165 ? 17.093 12.244 -21.207 1.00 78.12 165 VAL A C 1
ATOM 1334 O O . VAL A 1 165 ? 17.476 13.139 -20.453 1.00 78.12 165 VAL A O 1
ATOM 1337 N N . ALA A 1 166 ? 17.918 11.298 -21.658 1.00 77.81 166 ALA A N 1
ATOM 1338 C CA . ALA A 1 166 ? 19.335 11.250 -21.317 1.00 77.81 166 ALA A CA 1
ATOM 1339 C C . ALA A 1 166 ? 20.090 12.489 -21.826 1.00 77.81 166 ALA A C 1
ATOM 1341 O O . ALA A 1 166 ? 20.871 13.076 -21.078 1.00 77.81 166 ALA A O 1
ATOM 1342 N N . ALA A 1 167 ? 19.818 12.924 -23.058 1.00 73.56 167 ALA A N 1
ATOM 1343 C CA . ALA A 1 167 ? 20.412 14.125 -23.634 1.00 73.56 167 ALA A CA 1
ATOM 1344 C C . ALA A 1 167 ? 19.986 15.403 -22.890 1.00 73.56 167 ALA A C 1
ATOM 1346 O O . ALA A 1 167 ? 20.828 16.248 -22.596 1.00 73.56 167 ALA A O 1
ATOM 1347 N N . GLY A 1 168 ? 18.711 15.511 -22.497 1.00 74.50 168 GLY A N 1
ATOM 1348 C CA . GLY A 1 168 ? 18.219 16.615 -21.667 1.00 74.50 168 GLY A CA 1
ATOM 1349 C C . GLY A 1 168 ? 18.898 16.686 -20.295 1.00 74.50 168 GLY A C 1
ATOM 1350 O O . GLY A 1 168 ? 19.229 17.773 -19.826 1.00 74.50 168 GLY A O 1
ATOM 1351 N N . ASN A 1 169 ? 19.178 15.533 -19.680 1.00 75.56 169 ASN A N 1
ATOM 1352 C CA . ASN A 1 169 ? 19.906 15.457 -18.408 1.00 75.56 169 ASN A CA 1
ATOM 1353 C C . ASN A 1 169 ? 21.412 15.746 -18.553 1.00 75.56 169 ASN A C 1
ATOM 1355 O O . ASN A 1 169 ? 22.035 16.211 -17.601 1.00 75.56 169 ASN A O 1
ATOM 1359 N N . ALA A 1 170 ? 22.001 15.475 -19.722 1.00 71.62 170 ALA A N 1
ATOM 1360 C CA . ALA A 1 170 ? 23.419 15.701 -20.012 1.00 71.62 170 ALA A CA 1
ATOM 1361 C C . ALA A 1 170 ? 23.756 17.160 -20.394 1.00 71.62 170 ALA A C 1
ATOM 1363 O O . ALA A 1 170 ? 24.931 17.510 -20.515 1.00 71.62 170 ALA A O 1
ATOM 1364 N N . GLY A 1 171 ? 22.748 18.022 -20.566 1.00 65.56 171 GLY A N 1
ATOM 1365 C CA . GLY A 1 171 ? 22.930 19.429 -20.924 1.00 65.56 171 GLY A CA 1
ATOM 1366 C C . GLY A 1 171 ? 23.404 19.656 -22.369 1.00 65.56 171 GLY A C 1
ATOM 1367 O O . GLY A 1 171 ? 23.342 18.770 -23.220 1.00 65.56 171 GLY A O 1
ATOM 1368 N N . ALA A 1 172 ? 23.887 20.871 -22.658 1.00 56.06 172 ALA A N 1
ATOM 1369 C CA . ALA A 1 172 ? 24.121 21.421 -24.007 1.00 56.06 172 ALA A CA 1
ATOM 1370 C C . ALA A 1 172 ? 25.187 20.715 -24.888 1.00 56.06 172 ALA A C 1
ATOM 1372 O O . ALA A 1 172 ? 25.494 21.197 -25.974 1.00 56.06 172 ALA A O 1
ATOM 1373 N N . SER A 1 173 ? 25.764 19.593 -24.444 1.00 55.81 173 SER A N 1
ATOM 1374 C CA . SER A 1 173 ? 26.807 18.840 -25.166 1.00 55.81 173 SER A CA 1
ATOM 1375 C C . SER A 1 173 ? 26.246 17.732 -26.076 1.00 55.81 173 SER A C 1
ATOM 1377 O O . SER A 1 173 ? 26.938 17.217 -26.955 1.00 55.81 173 SER A O 1
ATOM 1379 N N . ALA A 1 174 ? 24.976 17.352 -25.905 1.00 62.59 174 ALA A N 1
ATOM 1380 C CA . ALA A 1 174 ? 24.363 16.319 -26.730 1.00 62.59 174 ALA A CA 1
ATOM 1381 C C . ALA A 1 174 ? 23.904 16.891 -28.084 1.00 62.59 174 ALA A C 1
ATOM 1383 O O . ALA A 1 174 ? 23.022 17.747 -28.144 1.00 62.59 174 ALA A O 1
ATOM 1384 N N . ARG A 1 175 ? 24.465 16.387 -29.192 1.00 64.50 175 ARG A N 1
ATOM 1385 C CA . ARG A 1 175 ? 23.888 16.591 -30.531 1.00 64.50 175 ARG A CA 1
ATOM 1386 C C . ARG A 1 175 ? 22.588 15.795 -30.622 1.00 64.50 175 ARG A C 1
ATOM 1388 O O . ARG A 1 175 ? 22.622 14.582 -30.811 1.00 64.50 175 ARG A O 1
ATOM 1395 N N . ILE A 1 176 ? 21.461 16.479 -30.456 1.00 68.12 176 ILE A N 1
ATOM 1396 C CA . ILE A 1 176 ? 20.128 15.907 -30.640 1.00 68.12 176 ILE A CA 1
ATOM 1397 C C . ILE A 1 176 ? 19.667 16.239 -32.056 1.00 68.12 176 ILE A C 1
ATOM 1399 O O . ILE A 1 176 ? 19.623 17.403 -32.448 1.00 68.12 176 ILE A O 1
ATOM 1403 N N . ASP A 1 177 ? 19.308 15.209 -32.813 1.00 77.62 177 ASP A N 1
ATOM 1404 C CA . ASP A 1 177 ? 18.515 15.370 -34.025 1.00 77.62 177 ASP A CA 1
ATOM 1405 C C . ASP A 1 177 ? 17.061 15.624 -33.604 1.00 77.62 177 ASP A C 1
ATOM 1407 O O . ASP A 1 177 ? 16.355 14.702 -33.182 1.00 77.62 177 ASP A O 1
ATOM 1411 N N . PHE A 1 178 ? 16.657 16.895 -33.616 1.00 71.19 178 PHE A N 1
ATOM 1412 C CA . PHE A 1 178 ? 15.352 17.339 -33.124 1.00 71.19 178 PHE A CA 1
ATOM 1413 C C . PHE A 1 178 ? 14.183 16.793 -33.945 1.00 71.19 178 PHE A C 1
ATOM 1415 O O . PHE A 1 178 ? 13.125 16.532 -33.376 1.00 71.19 178 PHE A O 1
ATOM 1422 N N . GLU A 1 179 ? 14.368 16.594 -35.248 1.00 77.62 179 GLU A N 1
ATOM 1423 C CA . GLU A 1 179 ? 13.312 16.138 -36.152 1.00 77.62 179 GLU A CA 1
ATOM 1424 C C . GLU A 1 179 ? 13.005 14.662 -35.894 1.00 77.62 179 GLU A C 1
ATOM 1426 O O . GLU A 1 179 ? 11.892 14.306 -35.505 1.00 77.62 179 GLU A O 1
ATOM 1431 N N . LYS A 1 180 ? 14.043 13.821 -35.904 1.00 78.31 180 LYS A N 1
ATOM 1432 C CA . LYS A 1 180 ? 13.936 12.397 -35.554 1.00 78.31 180 LYS A CA 1
ATOM 1433 C C . LYS A 1 180 ? 13.433 12.164 -34.122 1.00 78.31 180 LYS A C 1
ATOM 1435 O O . LYS A 1 180 ? 12.743 11.185 -33.821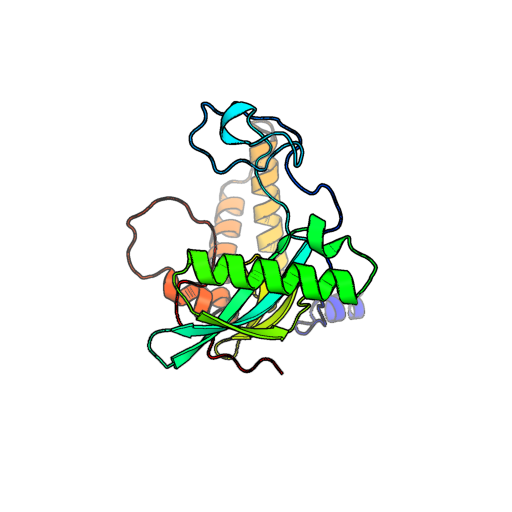 1.00 78.31 180 LYS A O 1
ATOM 1440 N N . THR A 1 181 ? 13.797 13.073 -33.222 1.00 72.62 181 THR A N 1
ATOM 1441 C CA . THR A 1 181 ? 13.338 13.110 -31.829 1.00 72.62 181 THR A CA 1
ATOM 1442 C C . THR A 1 181 ? 11.841 13.390 -31.739 1.00 72.62 181 THR A C 1
ATOM 1444 O O . THR A 1 181 ? 11.127 12.677 -31.031 1.00 72.62 181 THR A O 1
ATOM 1447 N N . ALA A 1 182 ? 11.360 14.401 -32.463 1.00 77.62 182 ALA A N 1
ATOM 1448 C CA . ALA A 1 182 ? 9.950 14.759 -32.500 1.00 77.62 182 ALA A CA 1
ATOM 1449 C C . ALA A 1 182 ? 9.106 13.624 -33.095 1.00 77.62 182 ALA A C 1
ATOM 1451 O O . ALA A 1 182 ? 8.104 13.242 -32.494 1.00 77.62 182 ALA A O 1
ATOM 1452 N N . GLU A 1 183 ? 9.553 13.016 -34.197 1.00 83.81 183 GLU A N 1
ATOM 1453 C CA . GLU A 1 183 ? 8.890 11.860 -34.816 1.00 83.81 183 GLU A CA 1
ATOM 1454 C C . GLU A 1 183 ? 8.764 10.675 -33.851 1.00 83.81 183 GLU A C 1
ATOM 1456 O O . GLU A 1 183 ? 7.684 10.105 -33.696 1.00 83.81 183 GLU A O 1
ATOM 1461 N N . SER A 1 184 ? 9.847 10.335 -33.143 1.00 81.50 184 SER A N 1
ATOM 1462 C CA . SER A 1 184 ? 9.843 9.235 -32.167 1.00 81.50 184 SER A CA 1
ATOM 1463 C C . SER A 1 184 ? 8.871 9.495 -31.014 1.00 81.50 184 SER A C 1
ATOM 1465 O O . SER A 1 184 ? 8.201 8.577 -30.538 1.00 81.50 184 SER A O 1
ATOM 1467 N N . LEU A 1 185 ? 8.781 10.748 -30.561 1.00 82.88 185 LEU A N 1
ATOM 1468 C CA . LEU A 1 185 ? 7.922 11.140 -29.447 1.00 82.88 185 LEU A CA 1
ATOM 1469 C C . LEU A 1 185 ? 6.442 11.169 -29.845 1.00 82.88 185 LEU A C 1
ATOM 1471 O O . LEU A 1 185 ? 5.608 10.681 -29.085 1.00 82.88 185 LEU A O 1
ATOM 1475 N N . VAL A 1 186 ? 6.127 11.686 -31.037 1.00 87.94 186 VAL A N 1
ATOM 1476 C CA . VAL A 1 186 ? 4.769 11.661 -31.604 1.00 87.94 186 VAL A CA 1
ATOM 1477 C C . VAL A 1 186 ? 4.328 10.220 -31.845 1.00 87.94 186 VAL A C 1
ATOM 1479 O O . VAL A 1 186 ? 3.285 9.820 -31.336 1.00 87.94 186 VAL A O 1
ATOM 1482 N N . GLY A 1 187 ? 5.161 9.404 -32.497 1.00 87.44 187 GLY A N 1
ATOM 1483 C CA . GLY A 1 187 ? 4.849 7.996 -32.741 1.00 87.44 187 GLY A CA 1
ATOM 1484 C C . GLY A 1 187 ? 4.634 7.206 -31.447 1.00 87.44 187 GLY A C 1
ATOM 1485 O O . GLY A 1 187 ? 3.703 6.408 -31.347 1.00 87.44 187 GLY A O 1
ATOM 1486 N N . PHE A 1 188 ? 5.442 7.458 -30.411 1.00 87.56 188 PHE A N 1
ATOM 1487 C CA . PHE A 1 188 ? 5.223 6.849 -29.098 1.00 87.56 188 PHE A CA 1
ATOM 1488 C C . PHE A 1 188 ? 3.930 7.342 -28.428 1.00 87.56 188 PHE A C 1
ATOM 1490 O O . PHE A 1 188 ? 3.245 6.568 -27.756 1.00 87.56 188 PHE A O 1
ATOM 1497 N N . TRP A 1 189 ? 3.578 8.617 -28.597 1.00 88.81 189 TRP A N 1
ATOM 1498 C CA . TRP A 1 189 ? 2.344 9.173 -28.050 1.00 88.81 189 TRP A CA 1
ATOM 1499 C C . TRP A 1 189 ? 1.098 8.567 -28.702 1.00 88.81 189 TRP A C 1
ATOM 1501 O O . TRP A 1 189 ? 0.188 8.144 -27.986 1.00 88.81 189 TRP A O 1
ATOM 1511 N N . ASP A 1 190 ? 1.087 8.441 -30.027 1.00 91.44 190 ASP A N 1
ATOM 1512 C CA . ASP A 1 190 ? -0.004 7.803 -30.770 1.00 91.44 190 ASP A CA 1
ATOM 1513 C C . ASP A 1 190 ? -0.168 6.335 -30.361 1.00 91.44 190 ASP A C 1
ATOM 1515 O O . ASP A 1 190 ? -1.277 5.879 -30.069 1.00 91.44 190 ASP A O 1
ATOM 1519 N N . LEU A 1 191 ? 0.950 5.623 -30.203 1.00 89.75 191 LEU A N 1
ATOM 1520 C CA . LEU A 1 191 ? 0.966 4.253 -29.701 1.00 89.75 191 LEU A CA 1
ATOM 1521 C C . LEU A 1 191 ? 0.322 4.126 -28.312 1.00 89.75 191 LEU A C 1
ATOM 1523 O O . LEU A 1 191 ? -0.434 3.187 -28.038 1.00 89.75 191 LEU A O 1
ATOM 1527 N N . LEU A 1 192 ? 0.624 5.063 -27.408 1.00 87.06 192 LEU A N 1
ATOM 1528 C CA . LEU A 1 192 ? 0.015 5.100 -26.082 1.00 87.06 192 LEU A CA 1
ATOM 1529 C C . LEU A 1 192 ? -1.486 5.379 -26.167 1.00 87.06 192 LEU A C 1
ATOM 1531 O O . LEU A 1 192 ? -2.258 4.727 -25.462 1.00 87.06 192 LEU A O 1
ATOM 1535 N N . LEU A 1 193 ? -1.910 6.317 -27.014 1.00 87.88 193 LEU A N 1
ATOM 1536 C CA . LEU A 1 193 ? -3.327 6.625 -27.209 1.00 87.88 193 LEU A CA 1
ATOM 1537 C C . LEU A 1 193 ? -4.106 5.421 -27.749 1.00 87.88 193 LEU A C 1
ATOM 1539 O O . LEU A 1 193 ? -5.231 5.187 -27.307 1.00 87.88 193 LEU A O 1
ATOM 1543 N N . GLU A 1 194 ? -3.499 4.621 -28.624 1.00 89.06 194 GLU A N 1
ATOM 1544 C CA . GLU A 1 194 ? -4.096 3.392 -29.146 1.00 89.06 194 GLU A CA 1
ATOM 1545 C C . GLU A 1 194 ? -4.180 2.292 -28.073 1.00 89.06 194 GLU A C 1
ATOM 1547 O O . GLU A 1 194 ? -5.233 1.688 -27.847 1.00 89.06 194 GLU A O 1
ATOM 1552 N N . LYS A 1 195 ? -3.072 2.013 -27.374 1.00 87.25 195 LYS A N 1
ATOM 1553 C CA . LYS A 1 195 ? -2.977 0.831 -26.503 1.00 87.25 195 LYS A CA 1
ATOM 1554 C C . LYS A 1 195 ? -3.485 1.049 -25.086 1.00 87.25 195 LYS A C 1
ATOM 1556 O O . LYS A 1 195 ? -3.918 0.076 -24.456 1.00 87.25 195 LYS A O 1
ATOM 1561 N N . LEU A 1 196 ? -3.432 2.266 -24.543 1.00 84.31 196 LEU A N 1
ATOM 1562 C CA . LEU A 1 196 ? -3.851 2.523 -23.161 1.00 84.31 196 LEU A CA 1
ATOM 1563 C C . LEU A 1 196 ? -5.337 2.214 -22.918 1.00 84.31 196 LEU A C 1
ATOM 1565 O O . LEU A 1 196 ? -5.618 1.580 -21.901 1.00 84.31 196 LEU A O 1
ATOM 1569 N N . PRO A 1 197 ? -6.293 2.578 -23.795 1.00 82.81 197 PRO A N 1
ATOM 1570 C CA . PRO A 1 197 ? -7.704 2.252 -23.581 1.00 82.81 197 PRO A CA 1
ATOM 1571 C C . PRO A 1 197 ? -7.981 0.749 -23.645 1.00 82.81 197 PRO A C 1
ATOM 1573 O O . PRO A 1 197 ? -8.780 0.237 -22.868 1.00 82.81 197 PRO A O 1
ATOM 1576 N N . VAL A 1 198 ? -7.283 0.021 -24.520 1.00 82.31 198 VAL A N 1
ATOM 1577 C CA . VAL A 1 198 ? -7.442 -1.435 -24.679 1.00 82.31 198 VAL A CA 1
ATOM 1578 C C . VAL A 1 198 ? -6.897 -2.193 -23.467 1.00 82.31 198 VAL A C 1
ATOM 1580 O O . VAL A 1 198 ? -7.496 -3.160 -22.983 1.00 82.31 198 VAL A O 1
ATOM 1583 N N . ASN A 1 199 ? -5.742 -1.760 -22.961 1.00 78.44 199 ASN A N 1
ATOM 1584 C CA . ASN A 1 199 ? -5.075 -2.431 -21.851 1.00 78.44 199 ASN A CA 1
ATOM 1585 C C . ASN A 1 199 ? -5.614 -1.969 -20.491 1.00 78.44 199 ASN A C 1
ATOM 1587 O O . ASN A 1 199 ? -5.724 -2.783 -19.573 1.00 78.44 199 ASN A O 1
ATOM 1591 N N . TYR A 1 200 ? -6.024 -0.708 -20.379 1.00 77.94 200 TYR A N 1
ATOM 1592 C CA . TYR A 1 200 ? -6.480 -0.087 -19.138 1.00 77.94 200 TYR A CA 1
ATOM 1593 C C . TYR A 1 200 ? -7.750 0.759 -19.346 1.00 77.94 200 TYR A C 1
ATOM 1595 O O . TYR A 1 200 ? -7.733 1.983 -19.137 1.00 77.94 200 TYR A O 1
ATOM 1603 N N . PRO A 1 201 ? -8.878 0.141 -19.731 1.00 68.50 201 PRO A N 1
ATOM 1604 C CA . PRO A 1 201 ? -10.094 0.868 -20.092 1.00 68.50 201 PRO A CA 1
ATOM 1605 C C . PRO A 1 201 ? -10.643 1.705 -18.934 1.00 68.50 201 PRO A C 1
ATOM 1607 O O . PRO A 1 201 ? -11.212 2.771 -19.148 1.00 68.50 201 PRO A O 1
ATOM 1610 N N . LYS A 1 202 ? -10.446 1.290 -17.679 1.00 68.38 202 LYS A N 1
ATOM 1611 C CA . LYS A 1 202 ? -10.945 2.053 -16.522 1.00 68.38 202 LYS A CA 1
ATOM 1612 C C . LYS A 1 202 ? -9.982 3.129 -16.007 1.00 68.38 202 LYS A C 1
ATOM 1614 O O . LYS A 1 202 ? -10.435 4.076 -15.363 1.00 68.38 202 LYS A O 1
ATOM 1619 N N . LEU A 1 203 ? -8.684 3.049 -16.319 1.00 61.62 203 LEU A N 1
ATOM 1620 C CA . LEU A 1 203 ? -7.723 4.127 -16.023 1.00 61.62 203 LEU A CA 1
ATOM 1621 C C . LEU A 1 203 ? -7.840 5.295 -17.009 1.00 61.62 203 LEU A C 1
ATOM 1623 O O . LEU A 1 203 ? -7.551 6.436 -16.649 1.00 61.62 203 LEU A O 1
ATOM 1627 N N . THR A 1 204 ? -8.273 5.016 -18.236 1.00 49.16 204 THR A N 1
ATOM 1628 C CA . THR A 1 204 ? -8.369 5.993 -19.328 1.00 49.16 204 THR A CA 1
ATOM 1629 C C . THR A 1 204 ? -9.654 6.821 -19.276 1.00 49.16 204 THR A C 1
ATOM 1631 O O . THR A 1 204 ? -9.598 8.032 -19.474 1.00 49.16 204 THR A O 1
ATOM 1634 N N . VAL A 1 205 ? -10.790 6.232 -18.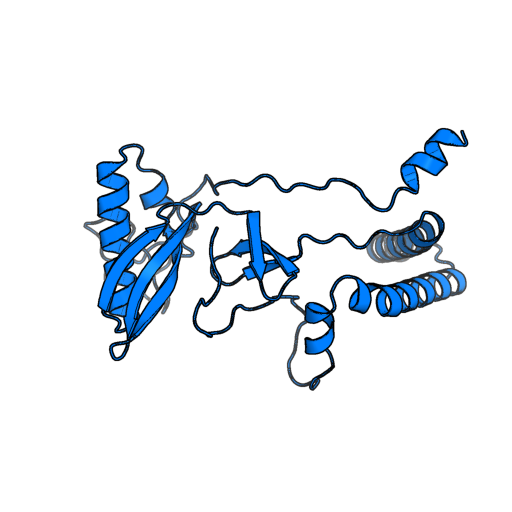881 1.00 43.12 205 VAL A N 1
ATOM 1635 C CA . VAL A 1 205 ? -12.092 6.933 -18.801 1.00 43.12 205 VAL A CA 1
ATOM 1636 C C . VAL A 1 205 ? -12.095 8.112 -17.812 1.00 43.12 205 VAL A C 1
ATOM 1638 O O . VAL A 1 205 ? -12.776 9.106 -18.045 1.00 43.12 205 VAL A O 1
ATOM 1641 N N . ARG A 1 206 ? -11.298 8.077 -16.733 1.00 36.69 206 ARG A N 1
ATOM 1642 C CA . ARG A 1 206 ? -11.241 9.187 -15.757 1.00 36.69 206 ARG A CA 1
ATOM 1643 C C . ARG A 1 206 ? -10.442 10.414 -16.216 1.00 36.69 206 ARG A C 1
ATOM 1645 O O . ARG A 1 206 ? -10.537 11.439 -15.550 1.00 36.69 206 ARG A O 1
ATOM 1652 N N . ARG A 1 207 ? -9.656 10.346 -17.299 1.00 31.50 207 ARG A N 1
ATOM 1653 C CA . ARG A 1 207 ? -8.833 11.488 -17.755 1.00 31.50 207 ARG A CA 1
ATOM 1654 C C . ARG A 1 207 ? -9.563 12.475 -18.669 1.00 31.50 207 ARG A C 1
ATOM 1656 O O . ARG A 1 207 ? -9.111 13.607 -18.772 1.00 31.50 207 ARG A O 1
ATOM 1663 N N . TYR A 1 208 ? -10.685 12.091 -19.273 1.00 29.27 208 TYR A N 1
ATOM 1664 C CA . TYR A 1 208 ? -11.406 12.940 -20.233 1.00 29.27 208 TYR A CA 1
ATOM 1665 C C . TYR A 1 208 ? -12.579 13.727 -19.617 1.00 29.27 208 TYR A C 1
ATOM 1667 O O . TYR A 1 208 ? -13.353 14.351 -20.334 1.00 29.27 208 TYR A O 1
ATOM 1675 N N . GLY A 1 209 ? -12.694 13.743 -18.282 1.00 27.27 209 GLY A N 1
ATOM 1676 C CA . GLY A 1 209 ? -13.652 14.566 -17.543 1.00 27.27 209 GLY A CA 1
ATOM 1677 C C . GLY A 1 209 ? -12.975 15.709 -16.781 1.00 27.27 209 GLY A C 1
ATOM 1678 O O . GLY A 1 209 ? -12.554 15.515 -15.648 1.00 27.27 209 GLY A O 1
ATOM 1679 N N . ASN A 1 210 ? -12.953 16.890 -17.405 1.00 23.91 210 ASN A N 1
ATOM 1680 C CA . ASN A 1 210 ? -12.683 18.233 -16.862 1.00 23.91 210 ASN A CA 1
ATOM 1681 C C . ASN A 1 210 ? -11.237 18.586 -16.389 1.00 23.91 210 ASN A C 1
ATOM 1683 O O . ASN A 1 210 ? -10.763 18.068 -15.375 1.00 23.91 210 ASN A O 1
ATOM 1687 N N . PRO A 1 211 ? -10.537 19.535 -17.055 1.00 27.17 211 PRO A N 1
ATOM 1688 C CA . PRO A 1 211 ? -9.200 19.994 -16.685 1.00 27.17 211 PRO A CA 1
ATOM 1689 C C . PRO A 1 211 ? -9.270 21.175 -15.703 1.00 27.17 211 PRO A C 1
ATOM 1691 O O . PRO A 1 211 ? -9.066 22.325 -16.072 1.00 27.17 211 PRO A O 1
ATOM 1694 N N . SER A 1 212 ? -9.542 20.918 -14.424 1.00 27.25 212 SER A N 1
ATOM 1695 C CA . SER A 1 212 ? -9.399 21.959 -13.394 1.00 27.25 212 SER A CA 1
ATOM 1696 C C . SER A 1 212 ? -8.957 21.392 -12.045 1.00 27.25 212 SER A C 1
ATOM 1698 O O . SER A 1 212 ? -9.708 21.410 -11.078 1.00 27.25 212 SER A O 1
ATOM 1700 N N . SER A 1 213 ? -7.733 20.866 -11.976 1.00 24.45 213 SER A N 1
ATOM 1701 C CA . SER A 1 213 ? -6.850 20.997 -10.803 1.00 24.45 213 SER A CA 1
ATOM 1702 C C . SER A 1 213 ? -5.528 20.269 -11.051 1.00 24.45 213 SER A C 1
ATOM 1704 O O . SER A 1 213 ? -5.485 19.187 -11.629 1.00 24.45 213 SER A O 1
ATOM 1706 N N . SER A 1 214 ? -4.454 20.903 -10.609 1.00 26.72 214 SER A N 1
ATOM 1707 C CA . SER A 1 214 ? -3.043 20.596 -10.806 1.00 26.72 214 SER A CA 1
ATOM 1708 C C . SER A 1 214 ? -2.568 19.192 -10.375 1.00 26.72 214 SER A C 1
ATOM 1710 O O . SER A 1 214 ? -2.957 18.654 -9.341 1.00 26.72 214 SER A O 1
ATOM 1712 N N . SER A 1 215 ? -1.574 18.697 -11.131 1.00 23.77 215 SER A N 1
ATOM 1713 C CA . SER A 1 215 ? -0.631 17.576 -10.903 1.00 23.77 215 SER A CA 1
ATOM 1714 C C . SER A 1 215 ? -1.080 16.125 -11.233 1.00 23.77 215 SER A C 1
ATOM 1716 O O . SER A 1 215 ? -1.961 15.568 -10.577 1.00 23.77 215 SER A O 1
ATOM 1718 N N . PRO A 1 216 ? -0.426 15.436 -12.203 1.00 27.17 216 PRO A N 1
ATOM 1719 C CA . PRO A 1 216 ? -0.801 14.089 -12.622 1.00 27.17 216 PRO A CA 1
ATOM 1720 C C . PRO A 1 216 ? -0.089 13.041 -11.756 1.00 27.17 216 PRO A C 1
ATOM 1722 O O . PRO A 1 216 ? 0.949 12.497 -12.120 1.00 27.17 216 PRO A O 1
ATOM 1725 N N . LYS A 1 217 ? -0.656 12.710 -10.594 1.00 26.41 217 LYS A N 1
ATOM 1726 C CA . LYS A 1 217 ? -0.351 11.434 -9.932 1.00 26.41 217 LYS A CA 1
ATOM 1727 C C . LYS A 1 217 ? -1.420 10.447 -10.377 1.00 26.41 217 LYS A C 1
ATOM 1729 O O . LYS A 1 217 ? -2.585 10.634 -10.037 1.00 26.41 217 LYS A O 1
ATOM 1734 N N . SER A 1 218 ? -1.050 9.407 -11.126 1.00 30.05 218 SER A N 1
ATOM 1735 C CA . SER A 1 218 ? -1.907 8.246 -11.405 1.00 30.05 218 SER A CA 1
ATOM 1736 C C . SER A 1 218 ? -2.187 7.484 -10.102 1.00 30.05 218 SER A C 1
ATOM 1738 O O . SER A 1 218 ? -1.653 6.417 -9.824 1.00 30.05 218 SER A O 1
ATOM 1740 N N . LYS A 1 219 ? -3.014 8.087 -9.248 1.00 28.08 219 LYS A N 1
ATOM 1741 C CA . LYS A 1 219 ? -3.598 7.496 -8.054 1.00 28.08 219 LYS A CA 1
ATOM 1742 C C . LYS A 1 219 ? -5.026 7.133 -8.411 1.00 28.08 219 LYS A C 1
ATOM 1744 O O . LYS A 1 219 ? -5.891 8.002 -8.483 1.00 28.08 219 LYS A O 1
ATOM 1749 N N . VAL A 1 220 ? -5.294 5.845 -8.590 1.00 34.44 220 VAL A N 1
ATOM 1750 C CA . VAL A 1 220 ? -6.662 5.366 -8.404 1.00 34.44 220 VAL A CA 1
ATOM 1751 C C . VAL A 1 220 ? -6.914 5.404 -6.904 1.00 34.44 220 VAL A C 1
ATOM 1753 O O . VAL A 1 220 ? -6.569 4.483 -6.170 1.00 34.44 220 VAL A O 1
ATOM 1756 N N . CYS A 1 221 ? -7.435 6.534 -6.431 1.00 24.31 221 CYS A N 1
ATOM 1757 C CA . CYS A 1 221 ? -7.984 6.624 -5.091 1.00 24.31 221 CYS A CA 1
ATOM 1758 C C . CYS A 1 221 ? -9.205 5.705 -5.035 1.00 24.31 221 CYS A C 1
ATOM 1760 O O . CYS A 1 221 ? -10.184 5.933 -5.755 1.00 24.31 221 CYS A O 1
ATOM 1762 N N . VAL A 1 222 ? -9.161 4.703 -4.157 1.00 29.83 222 VAL A N 1
ATOM 1763 C CA . VAL A 1 222 ? -10.360 3.991 -3.701 1.00 29.83 222 VAL A CA 1
ATOM 1764 C C . VAL A 1 222 ? -11.130 4.974 -2.815 1.00 29.83 222 VAL A C 1
ATOM 1766 O O . VAL A 1 222 ? -10.985 5.016 -1.595 1.00 29.83 222 VAL A O 1
ATOM 1769 N N . ALA A 1 223 ? -11.848 5.892 -3.458 1.00 24.58 223 ALA A N 1
ATOM 1770 C CA . ALA A 1 223 ? -12.714 6.843 -2.790 1.00 24.58 223 ALA A CA 1
ATOM 1771 C C . ALA A 1 223 ? -14.014 6.126 -2.416 1.00 24.58 223 ALA A C 1
ATOM 1773 O O . ALA A 1 223 ? -14.786 5.759 -3.292 1.00 24.58 223 ALA A O 1
ATOM 1774 N N . GLY A 1 224 ? -14.204 5.928 -1.110 1.00 27.34 224 GLY A N 1
ATOM 1775 C CA . GLY A 1 224 ? -15.496 5.888 -0.425 1.00 27.34 224 GLY A CA 1
ATOM 1776 C C . GLY A 1 224 ? -16.699 5.368 -1.212 1.00 27.34 224 GLY A C 1
ATOM 1777 O O . GLY A 1 224 ? -17.641 6.113 -1.437 1.00 27.34 224 GLY A O 1
ATOM 1778 N N . ALA A 1 225 ? -16.713 4.084 -1.537 1.00 25.05 225 ALA A N 1
ATOM 1779 C CA . ALA A 1 225 ? -17.935 3.317 -1.737 1.00 25.05 225 ALA A CA 1
ATOM 1780 C C . ALA A 1 225 ? -17.711 1.970 -1.046 1.00 25.05 225 ALA A C 1
ATOM 1782 O O . ALA A 1 225 ? -16.569 1.520 -0.948 1.00 25.05 225 ALA A O 1
ATOM 1783 N N . GLY A 1 226 ? -18.763 1.406 -0.453 1.00 27.09 226 GLY A N 1
ATOM 1784 C CA . GLY A 1 226 ? -18.688 0.164 0.312 1.00 27.09 226 GLY A CA 1
ATOM 1785 C C . GLY A 1 226 ? -17.897 -0.906 -0.435 1.00 27.09 226 GLY A C 1
ATOM 1786 O O . GLY A 1 226 ? -17.995 -1.031 -1.651 1.00 27.09 226 GLY A O 1
ATOM 1787 N N . PHE A 1 227 ? -17.070 -1.633 0.309 1.00 28.94 227 PHE A N 1
ATOM 1788 C CA . PHE A 1 227 ? -16.323 -2.776 -0.192 1.00 28.94 227 PHE A CA 1
ATOM 1789 C C . PHE A 1 227 ? -17.332 -3.903 -0.493 1.00 28.94 227 PHE A C 1
ATOM 1791 O O . PHE A 1 227 ? -17.542 -4.790 0.326 1.00 28.94 227 PHE A O 1
ATOM 1798 N N . GLU A 1 228 ? -18.021 -3.825 -1.631 1.00 24.84 228 GLU A N 1
ATOM 1799 C CA . GLU A 1 228 ? -18.733 -4.947 -2.249 1.00 24.84 228 GLU A CA 1
ATOM 1800 C C . GLU A 1 228 ? -17.787 -5.563 -3.277 1.00 24.84 228 GLU A C 1
ATOM 1802 O O . GLU A 1 228 ? -17.826 -5.288 -4.472 1.00 24.84 228 GLU A O 1
ATOM 1807 N N . GLY A 1 229 ? -16.839 -6.337 -2.766 1.00 27.16 229 GLY A N 1
ATOM 1808 C CA . GLY A 1 229 ? -15.957 -7.170 -3.562 1.00 27.16 229 GLY A CA 1
ATOM 1809 C C . GLY A 1 229 ? -15.790 -8.484 -2.827 1.00 27.16 229 GLY A C 1
ATOM 1810 O O . GLY A 1 229 ? -15.364 -8.493 -1.670 1.00 27.16 229 GLY A O 1
ATOM 1811 N N . THR A 1 230 ? -16.172 -9.581 -3.472 1.00 23.16 230 THR A N 1
ATOM 1812 C CA . THR A 1 230 ? -15.973 -10.931 -2.955 1.00 23.16 230 THR A CA 1
ATOM 1813 C C . THR A 1 230 ? -14.472 -11.186 -2.877 1.00 23.16 230 THR A C 1
ATOM 1815 O O . THR A 1 230 ? -13.788 -11.269 -3.895 1.00 23.16 230 THR A O 1
ATOM 1818 N N . ILE A 1 231 ? -13.940 -11.252 -1.660 1.00 26.41 231 ILE A N 1
ATOM 1819 C CA . ILE A 1 231 ? -12.586 -11.746 -1.432 1.00 26.41 231 ILE A CA 1
ATOM 1820 C C . ILE A 1 231 ? -12.708 -13.270 -1.432 1.00 26.41 231 ILE A C 1
ATOM 1822 O O . ILE A 1 231 ? -13.217 -13.825 -0.459 1.00 26.41 231 ILE A O 1
ATOM 1826 N N . ASN A 1 232 ? -12.294 -13.917 -2.524 1.00 26.50 232 ASN A N 1
ATOM 1827 C CA . ASN A 1 232 ? -12.077 -15.366 -2.541 1.00 26.50 232 ASN A CA 1
ATOM 1828 C C . ASN A 1 232 ? -10.824 -15.745 -1.729 1.00 26.50 232 ASN A C 1
ATOM 1830 O O . ASN A 1 232 ? -9.877 -14.920 -1.621 1.00 26.50 232 ASN A O 1
#

pLDDT: mean 78.53, std 20.19, range [23.16, 95.31]

Sequence (232 aa):
MERIYRACGWKNLRVTYAAFEDGGAFWKQTIYSPREKSKLIATKSDRPAEIYGGYSSQTFANFFVYEVMKKKVKQLRFGAVPAAIASKSDPDTYNAMLEMYARGLAKTAKEKFVRIVRARVLKNTMIELYGERFRIAGEKQVYPVRQMPLAIDEMYLLKGVETIVAAGNAGASARIDFEKTAESLVGFWDLLLEKLPVNYPKLTVRRYGNPSSSSPKSKVCVAGAGFEGTIN

Foldseek 3Di:
DVVVLVVLQDQDDDDADDFFWDDDDQFDPDFDQLPDPDDFDAPDPVGDCNHGNHTDGGDFTFKFWFWWADPNDIFIAIGTHGNVLVPDPDPVSSQVVQQVVVCVVCVVVVIGTDGTPGSGGTFQDWFADPNFIWTHHDRFFIHGPFDQDDGPVLVVLVVLVVVVVVDVVVPPPDPDPVVVSVVSPVVNVVVCVVRCCVRPVPLPVVPPPDPPDDDDDSGPGPPDDTPPGDDD

Radius of gyration: 23.81 Å; chains: 1; bounding box: 55×41×66 Å

Secondary structure (DSSP, 8-state):
-HHHHHHHT-S-----PPPB---S-SSEEEEEPTTS-S-PEESBTTB-HHHH-EEE---EEEEEEEEEEETTEEEEEEEEEEHHHHT---HHHHHHHHHHHHHHHHHHTT-EEEEEEEEEE-BT-EEEETTEEEEEEETTEEEE----PPPHHHHHHHHHHHHHHHHHHH-TT----HHHHHHHHHHHHHHHHHHHHHH-HHHHHTTSS---S-------B--S--------

Organism: NCBI:txid410072